Protein AF-A0A239DDD7-F1 (afdb_monomer)

Sequence (190 aa):
MTQTPPDLLRQLYQTALAASADRQPHPSRDRSAAALSAATAMASDLGLETIQLETVPDAGIPALVRPHADLARATPPGTVIFSSANPHGLRGQDNLSRNLSYLLGLGLALDGARDIWALAADTDGLDSGGTAAGALLHPDSLSRALALGLEPGGLLEQGQAPLFFASLGDLLPPAPAEARIRDFRAILVL

Secondary structure (DSSP, 8-state):
-PPPHHHHHHHHHHHHHHHHT---S--HHHHHHHHHHHHHHHHHHTT-EEEEEPP-TT-BHHHHHHHHHHHHHHS-SSEEEEE----B-STT-TTS-HHHHHHHHHHHHHTT-TTEEEEEE-SSSTTTTTS-SEEEE-TTHHHHHHHTT--HHHHHHTT-HHHHHHHHT-EEPPPPTT---S-EEEEEE-

Radius of gyration: 15.32 Å; Cα contacts (8 Å, |Δi|>4): 366; chains: 1; bounding box: 39×45×37 Å

pLDDT: mean 85.49, std 14.67, range [45.38, 98.56]

Nearest PDB structures (foldseek):
  2b8n-assembly2_B  TM=8.677E-01  e=1.688E-09  Thermotoga maritima MSB8
  1x3l-assembly1_A  TM=8.415E-01  e=4.106E-08  Pyrococcus horikoshii OT3
  8j4c-assembly1_A  TM=3.959E-01  e=8.505E+00  Spirochaeta thermophila DSM 6578

Mean predicted aligned error: 5.75 Å

Solvent-accessible surface area (backbone atoms only — not comparable to full-atom values): 10003 Å² total; per-residue (Å²): 131,86,79,49,73,70,57,48,54,50,47,38,51,51,42,16,43,58,49,22,44,57,86,63,98,62,60,66,69,54,25,34,51,40,13,50,52,42,24,49,51,53,40,44,77,73,71,29,47,75,46,77,50,81,60,64,81,86,31,39,45,74,71,49,23,51,60,52,31,55,47,56,73,72,47,63,62,47,26,35,40,35,40,45,57,83,49,46,50,61,92,96,36,84,79,43,28,54,42,38,40,36,48,50,47,26,48,64,62,40,67,55,40,74,54,39,35,36,36,21,27,33,34,74,23,67,48,56,80,52,69,27,16,29,34,57,44,51,36,54,47,66,62,55,37,48,76,71,73,49,58,71,67,60,31,48,77,70,55,37,29,67,57,58,33,54,76,70,68,33,53,34,69,54,53,61,91,74,29,47,34,68,31,48,33,41,37,41,27,87

Foldseek 3Di:
DDQDPLRLQVVLQVQLQVQLLPPDPDPLVVSQVSSNVRSCVVLVVVVAAEAEDDEDPQAALVNCQQVVLVCLVVDDARYKYKYFYDYQYDVVPNQFLRQLLSVLSNLVNNVLPPQKKKWKFFQCCSRPVQAFRTFIDDSCLVVVCVVVVHDSVVCSVVRNSVVSRVSVVGTHGHRPPSGGHHMIMMMHGD

Structure (mmCIF, N/CA/C/O backbone):
data_AF-A0A239DDD7-F1
#
_entry.id   AF-A0A239DDD7-F1
#
loop_
_atom_site.group_PDB
_atom_site.id
_atom_site.type_symbol
_atom_site.label_atom_id
_atom_site.label_alt_id
_atom_site.label_comp_id
_atom_site.label_asym_id
_atom_site.label_entity_id
_atom_site.label_seq_id
_atom_site.pdbx_PDB_ins_code
_atom_site.Cartn_x
_atom_site.Cartn_y
_atom_site.Cartn_z
_atom_site.occupancy
_atom_site.B_iso_or_equiv
_atom_site.auth_seq_id
_atom_site.auth_comp_id
_atom_site.auth_asym_id
_atom_site.auth_atom_id
_atom_site.pdbx_PDB_model_num
ATOM 1 N N . MET A 1 1 ? 1.105 -23.736 -4.595 1.00 45.38 1 MET A N 1
ATOM 2 C CA . MET A 1 1 ? 0.833 -23.001 -3.343 1.00 45.38 1 MET A CA 1
ATOM 3 C C . MET A 1 1 ? 0.283 -21.656 -3.766 1.00 45.38 1 MET A C 1
ATOM 5 O O . MET A 1 1 ? 0.952 -20.992 -4.543 1.00 45.38 1 MET A O 1
ATOM 9 N N . THR A 1 2 ? -0.945 -21.314 -3.389 1.00 66.75 2 THR A N 1
ATOM 10 C CA . THR A 1 2 ? -1.537 -20.017 -3.739 1.00 66.75 2 THR A CA 1
ATOM 11 C C . THR A 1 2 ? -0.811 -18.948 -2.931 1.00 66.75 2 THR A C 1
ATOM 13 O O . THR A 1 2 ? -0.794 -19.021 -1.704 1.00 66.75 2 THR A O 1
ATOM 16 N N . GLN A 1 3 ? -0.126 -18.029 -3.602 1.00 83.75 3 GLN A N 1
ATOM 17 C CA . GLN A 1 3 ? 0.617 -16.959 -2.946 1.00 83.75 3 GLN A CA 1
ATOM 18 C C . GLN A 1 3 ? -0.359 -16.005 -2.249 1.00 83.75 3 GLN A C 1
ATOM 20 O O . GLN A 1 3 ? -1.395 -15.664 -2.819 1.00 83.75 3 GLN A O 1
ATOM 25 N N . THR A 1 4 ? -0.059 -15.599 -1.013 1.00 95.19 4 THR A N 1
ATOM 26 C CA . THR A 1 4 ? -0.910 -14.635 -0.302 1.00 95.19 4 THR A CA 1
ATOM 27 C C . THR A 1 4 ? -0.674 -13.215 -0.838 1.00 95.19 4 THR A C 1
ATOM 29 O O . THR A 1 4 ? 0.425 -12.929 -1.323 1.00 95.19 4 THR A O 1
ATOM 32 N N . PRO A 1 5 ? -1.648 -12.291 -0.735 1.00 96.75 5 PRO A N 1
ATOM 33 C CA . PRO A 1 5 ? -1.466 -10.910 -1.194 1.00 96.75 5 PRO A CA 1
ATOM 34 C C . PRO A 1 5 ? -0.260 -10.193 -0.543 1.00 96.75 5 PRO A C 1
ATOM 36 O O . PRO A 1 5 ? 0.521 -9.569 -1.268 1.00 96.75 5 PRO A O 1
ATOM 39 N N . PRO A 1 6 ? -0.007 -10.331 0.779 1.00 97.06 6 PRO A N 1
ATOM 40 C CA . PRO A 1 6 ? 1.214 -9.809 1.398 1.00 97.06 6 PRO A CA 1
ATOM 41 C C . PRO A 1 6 ? 2.503 -10.405 0.822 1.00 97.06 6 PRO A C 1
ATOM 43 O O . PRO A 1 6 ? 3.480 -9.683 0.624 1.00 97.06 6 PRO A O 1
ATOM 46 N N . ASP A 1 7 ? 2.526 -11.708 0.533 1.00 96.12 7 ASP A N 1
ATOM 47 C CA . ASP A 1 7 ? 3.711 -12.363 -0.030 1.00 96.12 7 ASP A CA 1
ATOM 48 C C . ASP A 1 7 ? 3.978 -11.915 -1.467 1.00 96.12 7 ASP A C 1
ATOM 50 O O . ASP A 1 7 ? 5.136 -11.776 -1.858 1.00 96.12 7 ASP A O 1
ATOM 54 N N . LEU A 1 8 ? 2.926 -11.651 -2.245 1.00 96.94 8 LEU A N 1
ATOM 55 C CA . LEU A 1 8 ? 3.036 -11.079 -3.585 1.00 96.94 8 LEU A CA 1
ATOM 56 C C . LEU A 1 8 ? 3.627 -9.668 -3.545 1.00 96.94 8 LEU A C 1
ATOM 58 O O . LEU A 1 8 ? 4.604 -9.397 -4.240 1.00 96.94 8 LEU A O 1
ATOM 62 N N . LEU A 1 9 ? 3.107 -8.791 -2.684 1.00 97.31 9 LEU A N 1
ATOM 63 C CA . LEU A 1 9 ? 3.648 -7.439 -2.510 1.00 97.31 9 LEU A CA 1
ATOM 64 C C . LEU A 1 9 ? 5.118 -7.460 -2.075 1.00 97.31 9 LEU A C 1
ATOM 66 O O . LEU A 1 9 ? 5.934 -6.709 -2.613 1.00 97.31 9 LEU A O 1
ATOM 70 N N . ARG A 1 10 ? 5.485 -8.354 -1.146 1.00 95.62 10 ARG A N 1
ATOM 71 C CA . ARG A 1 10 ? 6.888 -8.542 -0.753 1.00 95.62 10 ARG A CA 1
ATOM 72 C C . ARG A 1 10 ? 7.739 -9.008 -1.923 1.00 95.62 10 ARG A C 1
ATOM 74 O O . ARG A 1 10 ? 8.831 -8.484 -2.097 1.00 95.62 10 ARG A O 1
ATOM 81 N N . GLN A 1 11 ? 7.268 -9.959 -2.725 1.00 95.38 11 GLN A N 1
ATOM 82 C CA . GLN A 1 11 ? 8.041 -10.458 -3.858 1.00 95.38 11 GLN A CA 1
ATOM 83 C C . GLN A 1 11 ? 8.223 -9.384 -4.941 1.00 95.38 11 GLN A C 1
ATOM 85 O O . GLN A 1 11 ? 9.337 -9.223 -5.430 1.00 95.38 11 GLN A O 1
ATOM 90 N N . LEU A 1 12 ? 7.192 -8.589 -5.244 1.00 95.44 12 LEU A N 1
ATOM 91 C CA . LEU A 1 12 ? 7.308 -7.427 -6.136 1.00 95.44 12 LEU A CA 1
ATOM 92 C C . LEU A 1 12 ? 8.364 -6.438 -5.627 1.00 95.44 12 LEU A C 1
ATOM 94 O O . LEU A 1 12 ? 9.221 -5.994 -6.391 1.00 95.44 12 LEU A O 1
ATOM 98 N N . TYR A 1 13 ? 8.349 -6.143 -4.325 1.00 93.56 13 TYR A N 1
ATOM 99 C CA . TYR A 1 13 ? 9.355 -5.289 -3.699 1.00 93.56 13 TYR A CA 1
ATOM 100 C C . TYR A 1 13 ? 10.769 -5.893 -3.763 1.00 93.56 13 TYR A C 1
ATOM 102 O O . TYR A 1 13 ? 11.717 -5.188 -4.096 1.00 93.56 13 TYR A O 1
ATOM 110 N N . GLN A 1 14 ? 10.935 -7.195 -3.513 1.00 91.94 14 GLN A N 1
ATOM 111 C CA . GLN A 1 14 ? 12.238 -7.867 -3.628 1.00 91.94 14 GLN A CA 1
ATOM 112 C C . GLN A 1 14 ? 12.771 -7.871 -5.068 1.00 91.94 14 GLN A C 1
ATOM 114 O O . GLN A 1 14 ? 13.964 -7.662 -5.286 1.00 91.94 14 GLN A O 1
ATOM 119 N N . THR A 1 15 ? 11.897 -8.042 -6.059 1.00 92.75 15 THR A N 1
ATOM 120 C CA . THR A 1 15 ? 12.261 -7.924 -7.477 1.00 92.75 15 THR A CA 1
ATOM 121 C C . THR A 1 15 ? 12.724 -6.507 -7.812 1.00 92.75 15 THR A C 1
ATOM 123 O O . THR A 1 15 ? 13.762 -6.329 -8.452 1.00 92.75 15 THR A O 1
ATOM 126 N N . ALA A 1 16 ? 12.012 -5.492 -7.315 1.00 90.81 16 ALA A N 1
ATOM 127 C CA . ALA A 1 16 ? 12.414 -4.096 -7.450 1.00 90.81 16 ALA A CA 1
ATOM 128 C C . ALA A 1 16 ? 13.796 -3.843 -6.814 1.00 90.81 16 ALA A C 1
ATOM 130 O O . ALA A 1 16 ? 14.661 -3.219 -7.433 1.00 90.81 16 ALA A O 1
ATOM 131 N N . LEU A 1 17 ? 14.028 -4.370 -5.602 1.00 87.50 17 LEU A N 1
ATOM 132 C CA . LEU A 1 17 ? 15.306 -4.276 -4.884 1.00 87.50 17 LEU A CA 1
ATOM 133 C C . LEU A 1 17 ? 16.461 -4.851 -5.694 1.00 87.50 17 LEU A C 1
ATOM 135 O O . LEU A 1 17 ? 17.468 -4.165 -5.878 1.00 87.50 17 LEU A O 1
ATOM 139 N N . ALA A 1 18 ? 16.300 -6.073 -6.203 1.00 88.12 18 ALA A N 1
ATOM 140 C CA . ALA A 1 18 ? 17.322 -6.751 -6.989 1.00 88.12 18 ALA A CA 1
ATOM 141 C C . ALA A 1 18 ? 17.700 -5.951 -8.245 1.00 88.12 18 ALA A C 1
ATOM 143 O O . ALA A 1 18 ? 18.885 -5.772 -8.521 1.00 88.12 18 ALA A O 1
ATOM 144 N N . ALA A 1 19 ? 16.712 -5.399 -8.955 1.00 86.75 19 ALA A N 1
ATOM 145 C CA . ALA A 1 19 ? 16.951 -4.569 -10.134 1.00 86.75 19 ALA A CA 1
ATOM 146 C C . ALA A 1 19 ? 17.647 -3.239 -9.798 1.00 86.75 19 ALA A C 1
ATOM 148 O O . ALA A 1 19 ? 18.459 -2.744 -10.575 1.00 86.75 19 ALA A O 1
ATOM 149 N N . SER A 1 20 ? 17.372 -2.665 -8.624 1.00 80.12 20 SER A N 1
ATOM 150 C CA . SER A 1 20 ? 18.008 -1.417 -8.180 1.00 80.12 20 SER A CA 1
ATOM 151 C C . SER A 1 20 ? 19.468 -1.578 -7.742 1.00 80.12 20 SER A C 1
ATOM 153 O O . SER A 1 20 ? 20.214 -0.598 -7.727 1.00 80.12 20 SER A O 1
ATOM 155 N N . ALA A 1 21 ? 19.860 -2.795 -7.351 1.00 73.94 21 ALA A N 1
ATOM 156 C CA . ALA A 1 21 ? 21.186 -3.108 -6.829 1.00 73.94 21 ALA A CA 1
ATOM 157 C C . ALA A 1 21 ? 22.232 -3.343 -7.934 1.00 73.94 21 ALA A C 1
ATOM 159 O O . ALA A 1 21 ? 23.425 -3.440 -7.631 1.00 73.94 21 ALA A O 1
ATOM 160 N N . ASP A 1 22 ? 21.817 -3.421 -9.205 1.00 66.56 22 ASP A N 1
ATOM 161 C CA . ASP A 1 22 ? 22.743 -3.552 -10.329 1.00 66.56 22 ASP A CA 1
ATOM 162 C C . ASP A 1 22 ? 23.642 -2.303 -10.421 1.00 66.56 22 ASP A C 1
ATOM 164 O O . ASP A 1 22 ? 23.180 -1.166 -10.558 1.00 66.56 22 ASP A O 1
ATOM 168 N N . ARG A 1 23 ? 24.960 -2.515 -10.294 1.00 54.75 23 ARG A N 1
ATOM 169 C CA . ARG A 1 23 ? 26.005 -1.482 -10.158 1.00 54.75 23 ARG A CA 1
ATOM 170 C C . ARG A 1 23 ? 26.365 -0.831 -11.497 1.00 54.75 23 ARG A C 1
ATOM 172 O O . ARG A 1 23 ? 27.533 -0.548 -11.763 1.00 54.75 23 ARG A O 1
ATOM 179 N N . GLN A 1 24 ? 25.378 -0.578 -12.344 1.00 54.94 24 GLN A N 1
ATOM 180 C CA . GLN A 1 24 ? 25.584 0.258 -13.519 1.00 54.94 24 GLN A CA 1
ATOM 181 C C . GLN A 1 24 ? 25.801 1.719 -13.070 1.00 54.94 24 GLN A C 1
ATOM 183 O O . GLN A 1 24 ? 25.222 2.144 -12.064 1.00 54.94 24 GLN A O 1
ATOM 188 N N . PRO A 1 25 ? 26.627 2.521 -13.769 1.00 52.91 25 PRO A N 1
ATOM 189 C CA . PRO A 1 25 ? 26.995 3.884 -13.369 1.00 52.91 25 PRO A CA 1
ATOM 190 C C . PRO A 1 25 ? 25.865 4.900 -13.630 1.00 52.91 25 PRO A C 1
ATOM 192 O O . PRO A 1 25 ? 26.105 6.011 -14.102 1.00 52.91 25 PRO A O 1
ATOM 195 N N . HIS A 1 26 ? 24.619 4.523 -13.351 1.00 52.28 26 HIS A N 1
ATOM 196 C CA . HIS A 1 26 ? 23.446 5.327 -13.643 1.00 52.28 26 HIS A CA 1
ATOM 197 C C . HIS A 1 26 ? 23.031 6.198 -12.437 1.00 52.28 26 HIS A C 1
ATOM 199 O O . HIS A 1 26 ? 23.130 5.762 -11.283 1.00 52.28 26 HIS A O 1
ATOM 205 N N . PRO A 1 27 ? 22.575 7.447 -12.662 1.00 57.34 27 PRO A N 1
ATOM 206 C CA . PRO A 1 27 ? 22.036 8.316 -11.614 1.00 57.34 27 PRO A CA 1
ATOM 207 C C . PRO A 1 27 ? 20.869 7.663 -10.848 1.00 57.34 27 PRO A C 1
ATOM 209 O O . PRO A 1 27 ? 20.195 6.763 -11.333 1.00 57.34 27 PRO A O 1
ATOM 212 N N . SER A 1 28 ? 20.570 8.149 -9.637 1.00 59.75 28 SER A N 1
ATOM 213 C CA . SER A 1 28 ? 19.521 7.584 -8.759 1.00 59.75 28 SER A CA 1
ATOM 214 C C . SER A 1 28 ? 18.123 7.492 -9.392 1.00 59.75 28 SER A C 1
ATOM 216 O O . SER A 1 28 ? 17.347 6.607 -9.028 1.00 59.75 28 SER A O 1
ATOM 218 N N . ARG A 1 29 ? 17.808 8.377 -10.348 1.00 59.44 29 ARG A N 1
ATOM 219 C CA . ARG A 1 29 ? 16.559 8.337 -11.128 1.00 59.44 29 ARG A CA 1
ATOM 220 C C . ARG A 1 29 ? 16.443 7.068 -11.976 1.00 59.44 29 ARG A C 1
ATOM 222 O O . ARG A 1 29 ? 15.372 6.471 -12.011 1.00 59.44 29 ARG A O 1
ATOM 229 N N . ASP A 1 30 ? 17.543 6.608 -12.556 1.00 64.44 30 ASP A N 1
ATOM 230 C CA . ASP A 1 30 ? 17.557 5.434 -13.430 1.00 64.44 30 ASP A CA 1
ATOM 231 C C . ASP A 1 30 ? 17.363 4.140 -12.625 1.00 64.44 30 ASP A C 1
ATOM 233 O O . ASP A 1 30 ? 16.698 3.215 -13.083 1.00 64.44 30 ASP A O 1
ATOM 237 N N . ARG A 1 31 ? 17.840 4.101 -11.372 1.00 72.75 31 ARG A N 1
ATOM 238 C CA . ARG A 1 31 ? 17.610 2.961 -10.464 1.00 72.75 31 ARG A CA 1
ATOM 239 C C . ARG A 1 31 ? 16.154 2.814 -10.034 1.00 72.75 31 ARG A C 1
ATOM 241 O O . ARG A 1 31 ? 15.657 1.697 -9.949 1.00 72.75 31 ARG A O 1
ATOM 248 N N . SER A 1 32 ? 15.462 3.927 -9.786 1.00 77.31 32 SER A N 1
ATOM 249 C CA . SER A 1 32 ? 14.033 3.894 -9.431 1.00 77.31 32 SER A CA 1
ATOM 250 C C . SER A 1 32 ? 13.181 3.456 -10.627 1.00 77.31 32 SER A C 1
ATOM 252 O O . SER A 1 32 ? 12.244 2.678 -10.466 1.00 77.31 32 SER A O 1
ATOM 254 N N . ALA A 1 33 ? 13.549 3.892 -11.838 1.00 80.25 33 ALA A N 1
ATOM 255 C CA . ALA A 1 33 ? 12.915 3.439 -13.073 1.00 80.25 33 ALA A CA 1
ATOM 256 C C . ALA A 1 33 ? 13.140 1.936 -13.324 1.00 80.25 33 ALA A C 1
ATOM 258 O O . ALA A 1 33 ? 12.182 1.222 -13.613 1.00 80.25 33 ALA A O 1
ATOM 259 N N . ALA A 1 34 ? 14.369 1.437 -13.147 1.00 83.75 34 ALA A N 1
ATOM 260 C CA . ALA A 1 34 ? 14.681 0.012 -13.273 1.00 83.75 34 ALA A CA 1
ATOM 261 C C . ALA A 1 34 ? 13.912 -0.845 -12.251 1.00 83.75 34 ALA A C 1
ATOM 263 O O . ALA A 1 34 ? 13.351 -1.880 -12.606 1.00 83.75 34 ALA A O 1
ATOM 264 N N . ALA A 1 35 ? 13.832 -0.383 -11.002 1.00 87.31 35 ALA A N 1
ATOM 265 C CA . ALA A 1 35 ? 13.094 -1.047 -9.934 1.00 87.31 35 ALA A CA 1
ATOM 266 C C . ALA A 1 35 ? 11.597 -1.194 -10.259 1.00 87.31 35 ALA A C 1
ATOM 268 O O . ALA A 1 35 ? 11.047 -2.293 -10.162 1.00 87.31 35 ALA A O 1
ATOM 269 N N . LEU A 1 36 ? 10.948 -0.107 -10.696 1.00 89.31 36 LEU A N 1
ATOM 270 C CA . LEU A 1 36 ? 9.547 -0.138 -11.126 1.00 89.31 36 LEU A CA 1
ATOM 271 C C . LEU A 1 36 ? 9.357 -1.023 -12.357 1.00 89.31 36 LEU A C 1
ATOM 273 O O . LEU A 1 36 ? 8.462 -1.860 -12.364 1.00 89.31 36 LEU A O 1
ATOM 277 N N . SER A 1 37 ? 10.226 -0.901 -13.363 1.00 90.75 37 SER A N 1
ATOM 278 C CA . SER A 1 37 ? 10.150 -1.718 -14.576 1.00 90.75 37 SER A CA 1
ATOM 279 C C . SER A 1 37 ? 10.220 -3.215 -14.267 1.00 90.75 37 SER A C 1
ATOM 281 O O . SER A 1 37 ? 9.480 -3.991 -14.866 1.00 90.75 37 SER A O 1
ATOM 283 N N . ALA A 1 38 ? 11.085 -3.628 -13.337 1.00 92.81 38 ALA A N 1
ATOM 284 C CA . ALA A 1 38 ? 11.220 -5.028 -12.947 1.00 92.81 38 ALA A CA 1
ATOM 285 C C . ALA A 1 38 ? 9.987 -5.543 -12.187 1.00 92.81 38 ALA A C 1
ATOM 287 O O . ALA A 1 38 ? 9.511 -6.644 -12.462 1.00 92.81 38 ALA A O 1
ATOM 288 N N . ALA A 1 39 ? 9.435 -4.744 -11.268 1.00 94.62 39 ALA A N 1
ATOM 289 C CA . ALA A 1 39 ? 8.202 -5.095 -10.565 1.00 94.62 39 ALA A CA 1
ATOM 290 C C . ALA A 1 39 ? 6.995 -5.176 -11.517 1.00 94.62 39 ALA A C 1
ATOM 292 O O . ALA A 1 39 ? 6.210 -6.117 -11.427 1.00 94.62 39 ALA A O 1
ATOM 293 N N . THR A 1 40 ? 6.882 -4.241 -12.463 1.00 95.50 40 THR A N 1
ATOM 294 C CA . THR A 1 40 ? 5.846 -4.236 -13.506 1.00 95.50 40 THR A CA 1
ATOM 295 C C . THR A 1 40 ? 5.939 -5.472 -14.401 1.00 95.50 40 THR A C 1
ATOM 297 O O . THR A 1 40 ? 4.923 -6.122 -14.650 1.00 95.50 40 THR A O 1
ATOM 300 N N . ALA A 1 41 ? 7.147 -5.836 -14.846 1.00 96.31 41 ALA A N 1
ATOM 301 C CA . ALA A 1 41 ? 7.366 -7.043 -15.642 1.00 96.31 41 ALA A CA 1
ATOM 302 C C . ALA A 1 41 ? 6.948 -8.303 -14.872 1.00 96.31 41 ALA A C 1
ATOM 304 O O . ALA A 1 41 ? 6.176 -9.108 -15.381 1.00 96.31 41 ALA A O 1
ATOM 305 N N . MET A 1 42 ? 7.360 -8.419 -13.606 1.00 97.06 42 MET A N 1
ATOM 306 C CA . MET A 1 42 ? 6.964 -9.543 -12.759 1.00 97.06 42 MET A CA 1
ATOM 307 C C . MET A 1 42 ? 5.444 -9.614 -12.550 1.00 97.06 42 MET A C 1
ATOM 309 O O . MET A 1 42 ? 4.874 -10.699 -12.619 1.00 97.06 42 MET A O 1
ATOM 313 N N . ALA A 1 43 ? 4.775 -8.489 -12.282 1.00 97.12 43 ALA A N 1
ATOM 314 C CA . ALA A 1 43 ? 3.320 -8.465 -12.129 1.00 97.12 43 ALA A CA 1
ATOM 315 C C . ALA A 1 43 ? 2.613 -8.929 -13.415 1.00 97.12 43 ALA A C 1
ATOM 317 O O . ALA A 1 43 ? 1.693 -9.744 -13.351 1.00 97.12 43 ALA A O 1
ATOM 318 N N . SER A 1 44 ? 3.109 -8.486 -14.573 1.00 96.12 44 SER A N 1
ATOM 319 C CA . SER A 1 44 ? 2.594 -8.889 -15.886 1.00 96.12 44 SER A CA 1
ATOM 320 C C . SER A 1 44 ? 2.782 -10.389 -16.146 1.00 96.12 44 SER A C 1
ATOM 322 O O . SER A 1 44 ? 1.852 -11.052 -16.598 1.00 96.12 44 SER A O 1
ATOM 324 N N . ASP A 1 45 ? 3.945 -10.952 -15.799 1.00 97.00 45 ASP A N 1
ATOM 325 C CA . ASP A 1 45 ? 4.230 -12.392 -15.925 1.00 97.00 45 ASP A CA 1
ATOM 326 C C . ASP A 1 45 ? 3.316 -13.258 -15.039 1.00 97.00 45 ASP A C 1
ATOM 328 O O . ASP A 1 45 ? 3.057 -14.424 -15.343 1.00 97.00 45 ASP A O 1
ATOM 332 N N . LEU A 1 46 ? 2.798 -12.683 -13.950 1.00 95.69 46 LEU A N 1
ATOM 333 C CA . LEU A 1 46 ? 1.805 -13.306 -13.071 1.00 95.69 46 LEU A CA 1
ATOM 334 C C . LEU A 1 46 ? 0.357 -13.109 -13.553 1.00 95.69 46 LEU A C 1
ATOM 336 O O . LEU A 1 46 ? -0.569 -13.591 -12.900 1.00 95.69 46 LEU A O 1
ATOM 340 N N . GLY A 1 47 ? 0.154 -12.434 -14.688 1.00 96.69 47 GLY A N 1
ATOM 341 C CA . GLY A 1 47 ? -1.159 -12.170 -15.273 1.00 96.69 47 GLY A CA 1
ATOM 342 C C . GLY A 1 47 ? -1.922 -11.020 -14.618 1.00 96.69 47 GLY A C 1
ATOM 343 O O . GLY A 1 47 ? -3.136 -10.942 -14.790 1.00 96.69 47 GLY A O 1
ATOM 344 N N . LEU A 1 48 ? -1.241 -10.152 -13.863 1.00 97.56 48 LEU A N 1
ATOM 345 C CA . LEU A 1 48 ? -1.843 -8.954 -13.281 1.00 97.56 48 LEU A CA 1
ATOM 346 C C . LEU A 1 48 ? -1.776 -7.799 -14.279 1.00 97.56 48 LEU A C 1
ATOM 348 O O . LEU A 1 48 ? -0.748 -7.579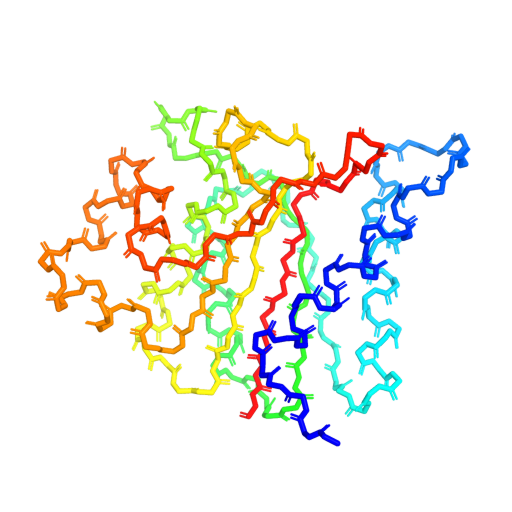 -14.924 1.00 97.56 48 LEU A O 1
ATOM 352 N N . GLU A 1 49 ? -2.846 -7.016 -14.357 1.00 97.88 49 GLU A N 1
ATOM 353 C CA . GLU A 1 49 ? -2.793 -5.717 -15.016 1.00 97.88 49 GLU A CA 1
ATOM 354 C C . GLU A 1 49 ? -1.936 -4.754 -14.188 1.00 97.88 49 GLU A C 1
ATOM 356 O O . GLU A 1 49 ? -1.866 -4.840 -12.959 1.00 97.88 49 GLU A O 1
ATOM 361 N N . THR A 1 50 ? -1.260 -3.815 -14.849 1.00 97.56 50 THR A N 1
ATOM 362 C CA . THR A 1 50 ? -0.401 -2.847 -14.161 1.00 97.56 50 THR A CA 1
ATOM 363 C C . THR A 1 50 ? -0.747 -1.428 -14.562 1.00 97.56 50 THR A C 1
ATOM 365 O O . THR A 1 50 ? -0.796 -1.113 -15.752 1.00 97.56 50 THR A O 1
ATOM 368 N N . ILE A 1 51 ? -0.897 -0.552 -13.573 1.00 96.81 51 ILE A N 1
ATOM 369 C CA . ILE A 1 51 ? -1.045 0.889 -13.778 1.00 96.81 51 ILE A CA 1
ATOM 370 C C . ILE A 1 51 ? 0.167 1.566 -13.155 1.00 96.81 51 ILE A C 1
ATOM 372 O O . ILE A 1 51 ? 0.383 1.461 -11.951 1.00 96.81 51 ILE A O 1
ATOM 376 N N . GLN A 1 52 ? 0.958 2.281 -13.949 1.00 92.62 52 GLN A N 1
ATOM 377 C CA . GLN A 1 52 ? 2.060 3.078 -13.421 1.00 92.62 52 GLN A CA 1
ATOM 378 C C . GLN A 1 52 ? 1.641 4.542 -13.333 1.00 92.62 52 GLN A C 1
ATOM 380 O O . GLN A 1 52 ? 1.321 5.167 -14.342 1.00 92.62 52 GLN A O 1
ATOM 385 N N . LEU A 1 53 ? 1.651 5.087 -12.121 1.00 90.25 53 LEU A N 1
ATOM 386 C CA . LEU A 1 53 ? 1.359 6.493 -11.880 1.00 90.25 53 LEU A CA 1
ATOM 387 C C . LEU A 1 53 ? 2.589 7.352 -12.130 1.00 90.25 53 LEU A C 1
ATOM 389 O O . LEU A 1 53 ? 3.697 7.029 -11.692 1.00 90.25 53 LEU A O 1
ATOM 393 N N . GLU A 1 54 ? 2.372 8.476 -12.803 1.00 78.62 54 GLU A N 1
ATOM 394 C CA . GLU A 1 54 ? 3.399 9.492 -12.964 1.00 78.62 54 GLU A CA 1
ATOM 395 C C . GLU A 1 54 ? 3.719 10.152 -11.619 1.00 78.62 54 GLU A C 1
ATOM 397 O O . GLU A 1 54 ? 2.845 10.404 -10.785 1.00 78.62 54 GLU A O 1
ATOM 402 N N . THR A 1 55 ? 4.997 10.461 -11.406 1.00 72.94 55 THR A N 1
ATOM 403 C CA . THR A 1 55 ? 5.417 11.234 -10.242 1.00 72.94 55 THR A CA 1
ATOM 404 C C . THR A 1 55 ? 4.879 12.654 -10.357 1.00 72.94 55 THR A C 1
ATOM 406 O O . THR A 1 55 ? 5.222 13.367 -11.297 1.00 72.94 55 THR A O 1
ATOM 409 N N . VAL A 1 56 ? 4.115 13.100 -9.361 1.00 71.31 56 VAL A N 1
ATOM 410 C CA . VAL A 1 56 ? 3.718 14.507 -9.241 1.00 71.31 56 VAL A CA 1
ATOM 411 C C . VAL A 1 56 ? 4.847 15.279 -8.541 1.00 71.31 56 VAL A C 1
ATOM 413 O O . VAL A 1 56 ? 5.114 15.009 -7.364 1.00 71.31 56 VAL A O 1
ATOM 416 N N . PRO A 1 57 ? 5.543 16.212 -9.222 1.00 68.81 57 PRO A N 1
ATOM 417 C CA . PRO A 1 57 ? 6.594 17.011 -8.598 1.00 68.81 57 PRO A CA 1
ATOM 418 C C . PRO A 1 57 ? 6.027 17.883 -7.475 1.00 68.81 57 PRO A C 1
ATOM 420 O O . PRO A 1 57 ? 4.922 18.406 -7.595 1.00 68.81 57 PRO A O 1
ATOM 423 N N . ASP A 1 58 ? 6.789 18.039 -6.391 1.00 68.06 58 ASP A N 1
ATOM 424 C CA . ASP A 1 58 ? 6.466 18.916 -5.254 1.00 68.06 58 ASP A CA 1
ATOM 425 C C . ASP A 1 58 ? 5.105 18.663 -4.573 1.00 68.06 58 ASP A C 1
ATOM 427 O O . ASP A 1 58 ? 4.601 19.505 -3.826 1.00 68.06 58 ASP A O 1
ATOM 431 N N . ALA A 1 59 ? 4.514 17.482 -4.769 1.00 71.56 59 ALA A N 1
ATOM 432 C CA . ALA A 1 59 ? 3.293 17.088 -4.081 1.00 71.56 59 ALA A CA 1
ATOM 433 C C . ALA A 1 59 ? 3.561 16.796 -2.597 1.00 71.56 59 ALA A C 1
ATOM 435 O O . ALA A 1 59 ? 4.497 16.082 -2.249 1.00 71.56 59 ALA A O 1
ATOM 436 N N . GLY A 1 60 ? 2.706 17.298 -1.707 1.00 79.56 60 GLY A N 1
ATOM 437 C CA . GLY A 1 60 ? 2.652 16.814 -0.327 1.00 79.56 60 GLY A CA 1
ATOM 438 C C . GLY A 1 60 ? 1.929 15.467 -0.241 1.00 79.56 60 GLY A C 1
ATOM 439 O O . GLY A 1 60 ? 1.123 15.131 -1.110 1.00 79.56 60 GLY A O 1
ATOM 440 N N . ILE A 1 61 ? 2.148 14.720 0.844 1.00 83.50 61 ILE A N 1
ATOM 441 C CA . ILE A 1 61 ? 1.477 13.428 1.093 1.00 83.50 61 ILE A CA 1
ATOM 442 C C . ILE A 1 61 ? -0.052 13.472 0.863 1.00 83.50 61 ILE A C 1
ATOM 444 O O . ILE A 1 61 ? -0.554 12.594 0.156 1.00 83.50 61 ILE A O 1
ATOM 448 N N . PRO A 1 62 ? -0.808 14.483 1.351 1.00 81.94 62 PRO A N 1
ATOM 449 C CA . PRO A 1 62 ? -2.258 14.535 1.141 1.00 81.94 62 PRO A CA 1
ATOM 450 C C . PRO A 1 62 ? -2.681 14.580 -0.335 1.00 81.94 62 PRO A C 1
ATOM 452 O O . PRO A 1 62 ? -3.717 14.021 -0.692 1.00 81.94 62 PRO A O 1
ATOM 455 N N . ALA A 1 63 ? -1.871 15.205 -1.198 1.00 84.69 63 ALA A N 1
ATOM 456 C CA . ALA A 1 63 ? -2.149 15.315 -2.629 1.00 84.69 63 ALA A CA 1
ATOM 457 C C . ALA A 1 63 ? -1.952 13.987 -3.380 1.00 84.69 63 ALA A C 1
ATOM 459 O O . ALA A 1 63 ? -2.491 13.828 -4.468 1.00 84.69 63 ALA A O 1
ATOM 460 N N . LEU A 1 64 ? -1.214 13.033 -2.801 1.00 87.81 64 LEU A N 1
ATOM 461 C CA . LEU A 1 64 ? -1.027 11.693 -3.365 1.00 87.81 64 LEU A CA 1
ATOM 462 C C . LEU A 1 64 ? -2.061 10.702 -2.826 1.00 87.81 64 LEU A C 1
ATOM 464 O O . LEU A 1 64 ? -2.636 9.922 -3.578 1.00 87.81 64 LEU A O 1
ATOM 468 N N . VAL A 1 65 ? -2.314 10.745 -1.516 1.00 92.12 65 VAL A N 1
ATOM 469 C CA . VAL A 1 65 ? -3.154 9.770 -0.809 1.00 92.12 65 VAL A CA 1
ATOM 470 C C . VAL A 1 65 ? -4.549 9.660 -1.417 1.00 92.12 65 VAL A C 1
ATOM 472 O O . VAL A 1 65 ? -4.993 8.557 -1.734 1.00 92.12 65 VAL A O 1
ATOM 475 N N . ARG A 1 66 ? -5.247 10.790 -1.586 1.00 91.81 66 ARG A N 1
ATOM 476 C CA . ARG A 1 66 ? -6.651 10.757 -2.004 1.00 91.81 66 ARG A CA 1
ATOM 477 C C . ARG A 1 66 ? -6.820 10.278 -3.453 1.00 91.81 66 ARG A C 1
ATOM 479 O O . ARG A 1 66 ? -7.579 9.330 -3.641 1.00 91.81 66 ARG A O 1
ATOM 486 N N . PRO A 1 67 ? -6.091 10.822 -4.449 1.00 93.56 67 PRO A N 1
ATOM 487 C CA . PRO A 1 67 ? -6.180 10.322 -5.820 1.00 93.56 67 PRO A CA 1
ATOM 488 C C . PRO A 1 67 ? -5.804 8.845 -5.954 1.00 93.56 67 PRO A C 1
ATOM 490 O O . PRO A 1 67 ? -6.448 8.122 -6.706 1.00 93.56 67 PRO A O 1
ATOM 493 N N . HIS A 1 68 ? -4.796 8.373 -5.211 1.00 95.44 68 HIS A N 1
ATOM 494 C CA . HIS A 1 68 ? -4.384 6.970 -5.273 1.00 95.44 68 HIS A CA 1
ATOM 495 C C . HIS A 1 68 ? -5.437 6.038 -4.656 1.00 95.44 68 HIS A C 1
ATOM 497 O O . HIS A 1 68 ? -5.709 4.979 -5.215 1.00 95.44 68 HIS A O 1
ATOM 503 N N . ALA A 1 69 ? -6.064 6.434 -3.541 1.00 97.00 69 ALA A N 1
ATOM 504 C CA . ALA A 1 69 ? -7.162 5.681 -2.936 1.00 97.00 69 ALA A CA 1
ATOM 505 C C . ALA A 1 69 ? -8.396 5.629 -3.851 1.00 97.00 69 ALA A C 1
ATOM 507 O O . ALA A 1 69 ? -8.985 4.564 -4.031 1.00 97.00 69 ALA A O 1
ATOM 508 N N . ASP A 1 70 ? -8.772 6.768 -4.442 1.00 96.69 70 ASP A N 1
ATOM 509 C CA . ASP A 1 70 ? -9.913 6.854 -5.355 1.00 96.69 70 ASP A CA 1
ATOM 510 C C . ASP A 1 70 ? -9.666 6.008 -6.620 1.00 96.69 70 ASP A C 1
ATOM 512 O O . ASP A 1 70 ? -10.553 5.266 -7.041 1.00 96.69 70 ASP A O 1
ATOM 516 N N . LEU A 1 71 ? -8.445 6.034 -7.172 1.00 97.19 71 LEU A N 1
ATOM 517 C CA . LEU A 1 71 ? -8.062 5.163 -8.283 1.00 97.19 71 LEU A CA 1
ATOM 518 C C . LEU A 1 71 ? -8.122 3.684 -7.893 1.00 97.19 71 LEU A C 1
ATOM 520 O O . LEU A 1 71 ? -8.725 2.899 -8.619 1.00 97.19 71 LEU A O 1
ATOM 524 N N . ALA A 1 72 ? -7.539 3.297 -6.756 1.00 97.75 72 ALA A N 1
ATOM 525 C CA . ALA A 1 72 ? -7.531 1.904 -6.313 1.00 97.75 72 ALA A CA 1
ATOM 526 C C . ALA A 1 72 ? -8.953 1.346 -6.150 1.00 97.75 72 ALA A C 1
ATOM 528 O O . ALA A 1 7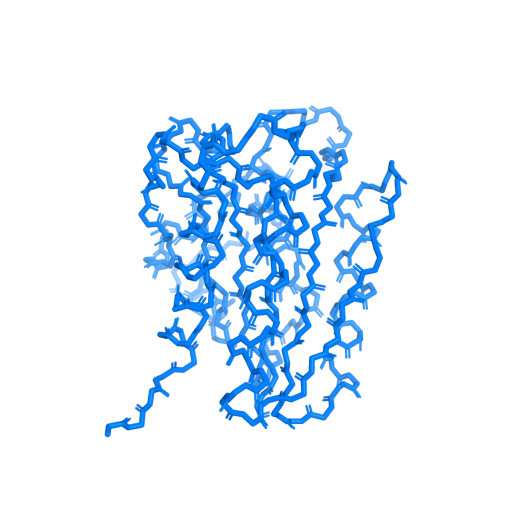2 ? -9.227 0.232 -6.579 1.00 97.75 72 ALA A O 1
ATOM 529 N N . ARG A 1 73 ? -9.887 2.147 -5.620 1.00 97.75 73 ARG A N 1
ATOM 530 C CA . ARG A 1 73 ? -11.307 1.772 -5.494 1.00 97.75 73 ARG A CA 1
ATOM 531 C C . ARG A 1 73 ? -12.029 1.620 -6.835 1.00 97.75 73 ARG A C 1
ATOM 533 O O . ARG A 1 73 ? -12.996 0.870 -6.916 1.00 97.75 73 ARG A O 1
ATOM 540 N N . ALA A 1 74 ? -11.609 2.363 -7.855 1.00 97.44 74 ALA A N 1
ATOM 541 C CA . ALA A 1 74 ? -12.191 2.315 -9.196 1.00 97.44 74 ALA A CA 1
ATOM 542 C C . ALA A 1 74 ? -11.523 1.274 -10.113 1.00 97.44 74 ALA A C 1
ATOM 544 O O . ALA A 1 74 ? -11.991 1.050 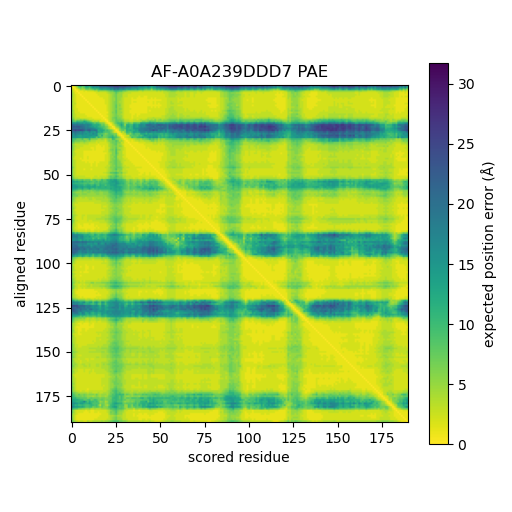-11.229 1.00 97.44 74 ALA A O 1
ATOM 545 N N . THR A 1 75 ? -10.423 0.669 -9.665 1.00 97.81 75 THR A N 1
ATOM 546 C CA . THR A 1 75 ? -9.614 -0.264 -10.451 1.00 97.81 75 THR A CA 1
ATOM 547 C C . THR A 1 75 ? -10.197 -1.678 -10.355 1.00 97.81 75 THR A C 1
ATOM 549 O O . THR A 1 75 ? -10.609 -2.086 -9.269 1.00 97.81 75 THR A O 1
ATOM 552 N N . PRO A 1 76 ? -10.266 -2.440 -11.460 1.00 96.06 76 PRO A N 1
ATOM 553 C CA . PRO A 1 76 ? -10.759 -3.810 -11.419 1.00 96.06 76 PRO A CA 1
ATOM 554 C C . PRO A 1 76 ? -9.811 -4.752 -10.645 1.00 96.06 76 PRO A C 1
ATOM 556 O O . PRO A 1 76 ? -8.592 -4.544 -10.645 1.00 96.06 76 PRO A O 1
ATOM 559 N N . PRO A 1 77 ? -10.360 -5.819 -10.034 1.00 97.25 77 PRO A N 1
ATOM 560 C CA . PRO A 1 77 ? -9.601 -6.952 -9.512 1.00 97.25 77 PRO A CA 1
ATOM 561 C C . PRO A 1 77 ? -8.514 -7.466 -10.456 1.00 97.25 77 PRO A C 1
ATOM 563 O O . PRO A 1 77 ? -8.721 -7.538 -11.666 1.00 97.25 77 PRO A O 1
ATOM 566 N N . GLY A 1 78 ? -7.386 -7.896 -9.894 1.00 97.25 78 GLY A N 1
ATOM 567 C CA . GLY A 1 78 ? -6.251 -8.418 -10.657 1.00 97.25 78 GLY A CA 1
ATOM 568 C C . GLY A 1 78 ? -5.302 -7.335 -11.167 1.00 97.25 78 GLY A C 1
ATOM 569 O O . GLY A 1 78 ? -4.615 -7.557 -12.160 1.00 97.25 78 GLY A O 1
ATOM 570 N N . THR A 1 79 ? -5.242 -6.184 -10.490 1.00 98.50 79 THR A N 1
ATOM 571 C CA . THR A 1 79 ? -4.416 -5.041 -10.904 1.00 98.50 79 THR A CA 1
ATOM 572 C C . THR A 1 79 ? -3.413 -4.644 -9.825 1.00 98.50 79 THR A C 1
ATOM 574 O O . THR A 1 79 ? -3.732 -4.633 -8.634 1.00 98.50 79 THR A O 1
ATOM 577 N N . VAL A 1 80 ? -2.208 -4.243 -10.237 1.00 98.19 80 VAL A N 1
ATOM 578 C CA . VAL A 1 80 ? -1.230 -3.568 -9.376 1.00 98.19 80 VAL A CA 1
ATOM 579 C C . VAL A 1 80 ? -0.997 -2.142 -9.854 1.00 98.19 80 VAL A C 1
ATOM 581 O O . VAL A 1 80 ? -0.584 -1.900 -10.987 1.00 98.19 80 VAL A O 1
ATOM 584 N N . ILE A 1 81 ? -1.222 -1.183 -8.964 1.00 97.56 81 ILE A N 1
ATOM 585 C CA . ILE A 1 81 ? -0.902 0.221 -9.195 1.00 97.56 81 ILE A CA 1
ATOM 586 C C . ILE A 1 81 ? 0.469 0.500 -8.588 1.00 97.56 81 ILE A C 1
ATOM 588 O O . ILE A 1 81 ? 0.652 0.416 -7.371 1.00 97.56 81 ILE A O 1
ATOM 592 N N . PHE A 1 82 ? 1.429 0.858 -9.428 1.00 94.69 82 PHE A N 1
ATOM 593 C CA . PHE A 1 82 ? 2.767 1.248 -9.016 1.00 94.69 82 PHE A CA 1
ATOM 594 C C . PHE A 1 82 ? 2.916 2.764 -9.012 1.00 94.69 82 PHE A C 1
ATOM 596 O O . PHE A 1 82 ? 2.428 3.463 -9.899 1.00 94.69 82 PHE A O 1
ATOM 603 N N . SER A 1 83 ? 3.644 3.284 -8.028 1.00 88.88 83 SER A N 1
ATOM 604 C CA . SER A 1 83 ? 4.079 4.679 -8.036 1.00 88.88 83 SER A CA 1
ATOM 605 C C . SER A 1 83 ? 5.456 4.817 -7.405 1.00 88.88 83 SER A C 1
ATOM 607 O O . SER A 1 83 ? 5.828 4.059 -6.508 1.00 88.88 83 SER A O 1
ATOM 609 N N . SER A 1 84 ? 6.194 5.822 -7.862 1.00 80.00 84 SER A N 1
ATOM 610 C CA . SER A 1 84 ? 7.302 6.393 -7.112 1.00 80.00 84 SER A CA 1
ATOM 611 C C . SER A 1 84 ? 7.078 7.892 -6.998 1.00 80.00 84 SER A C 1
ATOM 613 O O . SER A 1 84 ? 6.708 8.573 -7.958 1.00 80.00 84 SER A O 1
ATOM 615 N N . ALA A 1 85 ? 7.231 8.420 -5.793 1.00 67.88 85 ALA A N 1
ATOM 616 C CA . ALA A 1 85 ? 7.139 9.849 -5.563 1.00 67.88 85 ALA A CA 1
ATOM 617 C C . ALA A 1 85 ? 7.959 10.205 -4.340 1.00 67.88 85 ALA A C 1
ATOM 619 O O . ALA A 1 85 ? 7.864 9.509 -3.335 1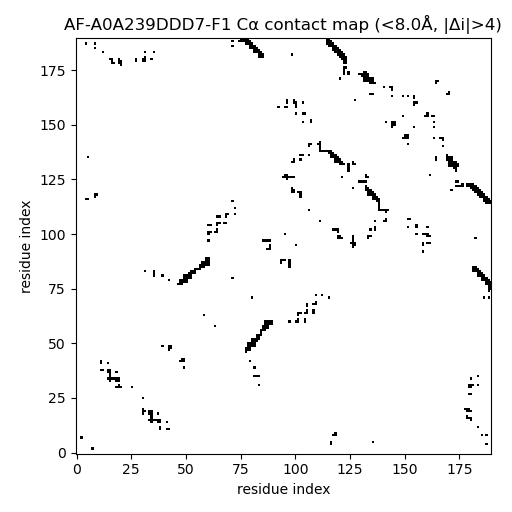.00 67.88 85 ALA A O 1
ATOM 620 N N . ASN A 1 86 ? 8.652 11.339 -4.410 1.00 65.69 86 ASN A N 1
ATOM 621 C CA . ASN A 1 86 ? 9.351 11.939 -3.281 1.00 65.69 86 ASN A CA 1
ATOM 622 C C . ASN A 1 86 ? 8.525 13.125 -2.760 1.00 65.69 86 ASN A C 1
ATOM 624 O O . ASN A 1 86 ? 8.878 14.271 -3.053 1.00 65.69 86 ASN A O 1
ATOM 628 N N . PRO A 1 87 ? 7.367 12.884 -2.111 1.00 60.91 87 PRO A N 1
ATOM 629 C CA . PRO A 1 87 ? 6.540 13.970 -1.632 1.00 60.91 87 PRO A CA 1
ATOM 630 C C . PRO A 1 87 ? 7.266 14.741 -0.539 1.00 60.91 87 PRO A C 1
ATOM 632 O O . PRO A 1 87 ? 7.978 14.154 0.274 1.00 60.91 87 PRO A O 1
ATOM 635 N N . HIS A 1 88 ? 7.030 16.044 -0.452 1.00 62.31 88 HIS A N 1
ATOM 636 C CA . HIS A 1 88 ? 7.436 16.770 0.748 1.00 62.31 88 HIS A CA 1
ATOM 637 C C . HIS A 1 88 ? 6.604 16.275 1.942 1.00 62.31 88 HIS A C 1
ATOM 639 O O . HIS A 1 88 ? 5.439 15.879 1.790 1.00 62.31 88 HIS A O 1
ATOM 645 N N . GLY A 1 89 ? 7.215 16.262 3.130 1.00 59.00 89 GLY A N 1
ATOM 646 C CA . GLY A 1 89 ? 6.530 15.912 4.376 1.00 59.00 89 GLY A CA 1
ATOM 647 C C . GLY A 1 89 ? 5.370 16.866 4.689 1.00 59.00 89 GLY A C 1
ATOM 648 O O . GLY A 1 89 ? 5.152 17.871 4.007 1.00 59.00 89 GLY A O 1
ATOM 649 N N . LEU A 1 90 ? 4.607 16.568 5.743 1.00 60.78 90 LEU A N 1
ATOM 650 C CA . LEU A 1 90 ? 3.640 17.536 6.271 1.00 60.78 90 LEU A CA 1
ATOM 651 C C . LEU A 1 90 ? 4.390 18.807 6.710 1.00 60.78 90 LEU A C 1
ATOM 653 O O . LEU A 1 90 ? 5.518 18.731 7.189 1.00 60.78 90 LEU A O 1
ATOM 657 N N . ARG A 1 91 ? 3.788 19.987 6.522 1.00 56.66 91 ARG A N 1
ATOM 658 C CA . ARG A 1 91 ? 4.450 21.282 6.769 1.00 56.66 91 ARG A CA 1
ATOM 659 C C . ARG A 1 91 ? 4.988 21.357 8.207 1.00 56.66 91 ARG A C 1
ATOM 661 O O . ARG A 1 91 ? 4.206 21.262 9.147 1.00 56.66 91 ARG A O 1
ATOM 668 N N . GLY A 1 92 ? 6.300 21.564 8.366 1.00 53.12 92 GLY A N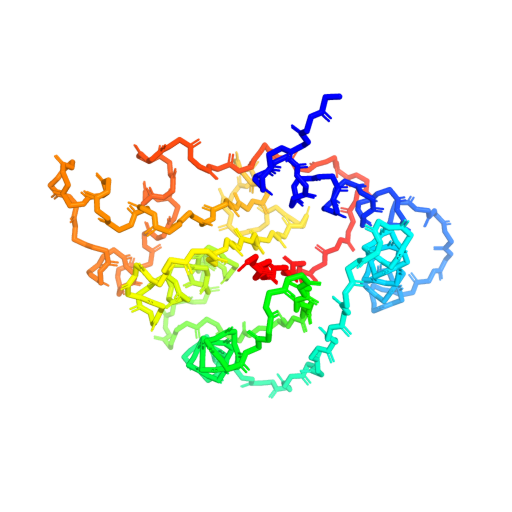 1
ATOM 669 C CA . GLY A 1 92 ? 6.971 21.592 9.674 1.00 53.12 92 GLY A CA 1
ATOM 670 C C . GLY A 1 92 ? 7.333 20.210 10.232 1.00 53.12 92 GLY A C 1
ATOM 671 O O . GLY A 1 92 ? 7.753 20.117 11.382 1.00 53.12 92 GLY A O 1
ATOM 672 N N . GLN A 1 93 ? 7.171 19.150 9.436 1.00 58.78 93 GLN A N 1
ATOM 673 C CA . GL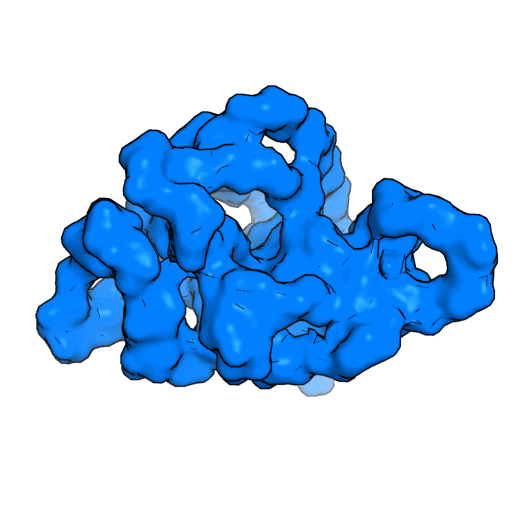N A 1 93 ? 7.465 17.764 9.791 1.00 58.78 93 GLN A CA 1
ATOM 674 C C . GLN A 1 93 ? 8.406 17.122 8.754 1.00 58.78 93 GLN A C 1
ATOM 676 O O . GLN A 1 93 ? 8.151 16.057 8.191 1.00 58.78 93 GLN A O 1
ATOM 681 N N . ASP A 1 94 ? 9.523 17.801 8.499 1.00 54.72 94 ASP A N 1
ATOM 682 C CA . ASP A 1 94 ? 10.494 17.463 7.448 1.00 54.72 94 ASP A CA 1
ATOM 683 C C . ASP A 1 94 ? 11.256 16.145 7.734 1.00 54.72 94 ASP A C 1
ATOM 685 O O . ASP A 1 94 ? 11.896 15.586 6.844 1.00 54.72 94 ASP A O 1
ATOM 689 N N . ASN A 1 95 ? 11.142 15.627 8.966 1.00 53.47 95 ASN A N 1
ATOM 690 C CA . ASN A 1 95 ? 11.804 14.416 9.470 1.00 53.47 95 ASN A CA 1
ATOM 691 C C . ASN A 1 95 ? 10.887 13.179 9.563 1.00 53.47 95 ASN A C 1
ATOM 693 O O . ASN A 1 95 ? 11.292 12.174 10.146 1.00 53.47 95 ASN A O 1
ATOM 697 N N . LEU A 1 96 ? 9.648 13.232 9.064 1.00 64.88 96 LEU A N 1
ATOM 698 C CA . LEU A 1 96 ? 8.765 12.064 9.119 1.00 64.88 96 LEU A CA 1
ATOM 699 C C . LEU A 1 96 ? 9.125 11.012 8.083 1.00 64.88 96 LEU A C 1
ATOM 701 O O . LEU A 1 96 ? 9.510 11.335 6.960 1.00 64.88 96 LEU A O 1
ATOM 705 N N . SER A 1 97 ? 8.839 9.760 8.435 1.00 74.69 97 SER A N 1
ATOM 706 C CA . SER A 1 97 ? 8.797 8.634 7.510 1.00 74.69 97 SER A CA 1
ATOM 707 C C . SER A 1 97 ? 7.817 8.923 6.375 1.00 74.69 97 SER A C 1
ATOM 709 O O . SER A 1 97 ? 6.601 8.789 6.559 1.00 74.69 97 SER A O 1
ATOM 711 N N . ARG A 1 98 ? 8.306 9.321 5.198 1.00 82.81 98 ARG A N 1
ATOM 712 C CA . ARG A 1 98 ? 7.444 9.749 4.090 1.00 82.81 98 ARG A CA 1
ATOM 713 C C . ARG A 1 98 ? 6.601 8.596 3.571 1.00 82.81 98 ARG A C 1
ATOM 715 O O . ARG A 1 98 ? 5.396 8.765 3.392 1.00 82.81 98 ARG A O 1
ATOM 722 N N . ASN A 1 99 ? 7.194 7.417 3.388 1.00 87.81 99 ASN A N 1
ATOM 723 C CA . ASN A 1 99 ? 6.461 6.262 2.871 1.00 87.81 99 ASN A CA 1
ATOM 724 C C . ASN A 1 99 ? 5.482 5.681 3.881 1.00 87.81 99 ASN A C 1
ATOM 726 O O . ASN A 1 99 ? 4.367 5.336 3.499 1.00 87.81 99 ASN A O 1
ATOM 730 N N . LEU A 1 100 ? 5.843 5.635 5.164 1.00 90.56 100 LEU A N 1
ATOM 731 C CA . LEU A 1 100 ? 4.924 5.156 6.200 1.00 90.56 100 LEU A CA 1
ATOM 732 C C . LEU A 1 100 ? 3.778 6.148 6.423 1.00 90.56 100 LEU A C 1
ATOM 734 O O . LEU A 1 100 ? 2.628 5.733 6.525 1.00 90.56 100 LEU A O 1
ATOM 738 N N . SER A 1 101 ? 4.055 7.455 6.416 1.00 90.94 101 SER A N 1
ATOM 739 C CA . SER A 1 101 ? 3.012 8.487 6.494 1.00 90.94 101 SER A CA 1
ATOM 740 C C . SER A 1 101 ? 2.082 8.438 5.281 1.00 90.94 101 SER A C 1
ATOM 742 O O . SER A 1 101 ? 0.865 8.498 5.435 1.00 90.94 101 SER A O 1
ATOM 744 N N . TYR A 1 102 ? 2.634 8.263 4.074 1.00 92.50 102 TYR A N 1
ATOM 745 C CA . TYR A 1 102 ? 1.837 8.024 2.872 1.00 92.50 102 TYR A CA 1
ATOM 746 C C . TYR A 1 102 ? 0.965 6.773 3.014 1.00 92.50 102 TYR A C 1
ATOM 748 O O . TYR A 1 102 ? -0.227 6.834 2.731 1.00 92.50 102 TYR A O 1
ATOM 756 N N . LEU A 1 103 ? 1.533 5.653 3.467 1.00 95.31 103 LEU A N 1
ATOM 757 C CA . LEU A 1 103 ? 0.823 4.381 3.554 1.00 95.31 103 LEU A CA 1
ATOM 758 C C . LEU A 1 103 ? -0.293 4.413 4.604 1.00 95.31 103 LEU A C 1
ATOM 760 O O . LEU A 1 103 ? -1.379 3.897 4.355 1.00 95.31 103 LEU A O 1
ATOM 764 N N . LEU A 1 104 ? -0.057 5.054 5.751 1.00 96.00 104 LEU A N 1
ATOM 765 C CA . LEU A 1 104 ? -1.083 5.257 6.772 1.00 96.00 104 LEU A CA 1
ATOM 766 C C . LEU A 1 104 ? -2.187 6.195 6.269 1.00 96.00 104 LEU A C 1
ATOM 768 O O . LEU A 1 104 ? -3.368 5.889 6.418 1.00 96.00 104 LEU A O 1
ATOM 772 N N . GLY A 1 105 ? -1.816 7.293 5.602 1.00 96.00 105 GLY A N 1
ATOM 773 C CA . GLY A 1 105 ? -2.777 8.177 4.943 1.00 96.00 105 GLY A CA 1
ATOM 774 C C . GLY A 1 105 ? -3.618 7.443 3.896 1.00 96.00 105 GLY A C 1
ATOM 775 O O . GLY A 1 105 ? -4.836 7.609 3.862 1.00 96.00 105 GLY A O 1
ATOM 776 N N . LEU A 1 106 ? -2.994 6.582 3.086 1.00 97.31 106 LEU A N 1
ATOM 777 C CA . LEU A 1 106 ? -3.683 5.719 2.129 1.00 97.31 106 LEU A CA 1
ATOM 778 C C . LEU A 1 106 ? -4.666 4.786 2.841 1.00 97.31 106 LEU A C 1
ATOM 780 O O . LEU A 1 106 ? -5.810 4.694 2.415 1.00 97.31 106 LEU A O 1
ATOM 784 N N . GLY A 1 107 ? -4.261 4.151 3.944 1.00 97.94 107 GLY A N 1
ATOM 785 C CA . GLY A 1 107 ? -5.144 3.312 4.756 1.00 97.94 107 GLY A CA 1
ATOM 786 C C . GLY A 1 107 ? -6.374 4.056 5.262 1.00 97.94 107 GLY A C 1
ATOM 787 O O . GLY A 1 107 ? -7.488 3.571 5.083 1.00 97.94 107 GLY A O 1
ATOM 788 N N . LEU A 1 108 ? -6.188 5.259 5.807 1.00 97.81 108 LEU A N 1
ATOM 789 C CA . LEU A 1 108 ? -7.284 6.131 6.238 1.00 97.81 108 LEU A CA 1
ATOM 790 C C . LEU A 1 108 ? -8.216 6.515 5.079 1.00 97.81 108 LEU A C 1
ATOM 792 O O . LEU A 1 108 ? -9.431 6.511 5.241 1.00 97.81 108 LEU A O 1
ATOM 796 N N . ALA A 1 109 ? -7.671 6.818 3.898 1.00 97.75 109 ALA A N 1
ATOM 797 C CA . ALA A 1 109 ? -8.473 7.157 2.722 1.00 97.75 109 ALA A CA 1
ATOM 798 C C . ALA A 1 109 ? -9.206 5.943 2.122 1.00 97.75 109 ALA A C 1
ATOM 800 O O . ALA A 1 109 ? -10.303 6.089 1.577 1.00 97.75 109 ALA A O 1
ATOM 801 N N . LEU A 1 110 ? -8.611 4.753 2.221 1.00 97.88 110 LEU A N 1
ATOM 802 C CA . LE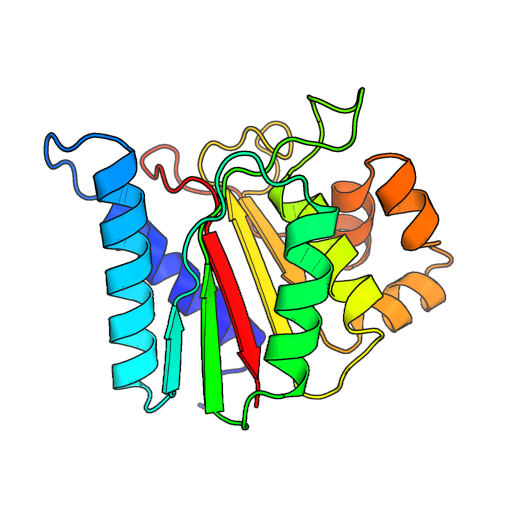U A 1 110 ? -9.217 3.493 1.805 1.00 97.88 110 LEU A CA 1
ATOM 803 C C . LEU A 1 110 ? -10.277 3.004 2.791 1.00 97.88 110 LEU A C 1
ATOM 805 O O . LEU A 1 110 ? -11.176 2.297 2.347 1.00 97.88 110 LEU A O 1
ATOM 809 N N . ASP A 1 111 ? -10.223 3.402 4.062 1.00 97.12 111 ASP A N 1
ATOM 810 C CA . ASP A 1 111 ? -11.248 3.143 5.085 1.00 97.12 111 ASP A CA 1
ATOM 811 C C . ASP A 1 111 ? -11.697 1.670 5.133 1.00 97.12 111 ASP A C 1
ATOM 813 O O . ASP A 1 111 ? -12.874 1.332 5.026 1.00 97.12 111 ASP A O 1
ATOM 817 N N . GLY A 1 112 ? -10.719 0.760 5.183 1.00 93.81 112 GLY A N 1
ATOM 818 C CA . GLY A 1 112 ? -10.981 -0.680 5.224 1.00 93.81 112 GLY A CA 1
ATOM 819 C C . GLY A 1 112 ? -11.585 -1.256 3.938 1.00 93.81 112 GLY A C 1
ATOM 820 O O . GLY A 1 112 ? -12.277 -2.275 3.992 1.00 93.81 112 GLY A O 1
ATOM 821 N N . ALA A 1 113 ? -11.349 -0.615 2.785 1.00 96.12 113 ALA A N 1
ATOM 822 C CA . ALA A 1 113 ? -11.717 -1.160 1.483 1.00 96.12 113 ALA A CA 1
ATOM 823 C C . ALA A 1 113 ? -11.233 -2.612 1.360 1.00 96.12 113 ALA A C 1
ATOM 825 O O . ALA A 1 113 ? -10.041 -2.908 1.483 1.00 96.12 113 ALA A O 1
ATOM 826 N N . ARG A 1 114 ? -12.197 -3.513 1.149 1.00 94.19 114 ARG A N 1
ATOM 827 C CA . ARG A 1 114 ? -11.929 -4.936 0.944 1.00 94.19 114 ARG A CA 1
ATOM 828 C C . ARG A 1 114 ? -11.105 -5.122 -0.322 1.00 94.19 114 ARG A C 1
ATOM 830 O O . ARG A 1 114 ? -11.205 -4.324 -1.246 1.00 94.19 114 ARG A O 1
ATOM 837 N N . ASP A 1 115 ? -10.292 -6.167 -0.308 1.00 95.81 115 ASP A N 1
ATOM 838 C CA . ASP A 1 115 ? -9.499 -6.607 -1.453 1.00 95.81 115 ASP A CA 1
ATOM 839 C C . ASP A 1 115 ? -8.472 -5.586 -1.983 1.00 95.81 115 ASP A C 1
ATOM 841 O O . ASP A 1 115 ? -7.979 -5.704 -3.102 1.00 95.81 115 ASP A O 1
ATOM 845 N N . ILE A 1 116 ? -8.091 -4.605 -1.154 1.00 98.44 116 ILE A N 1
ATOM 846 C CA . ILE A 1 116 ? -7.005 -3.666 -1.447 1.00 98.44 116 ILE A CA 1
ATOM 847 C C . ILE A 1 116 ? -5.896 -3.824 -0.408 1.00 98.44 116 ILE A C 1
ATOM 849 O O . ILE A 1 116 ? -6.074 -3.542 0.778 1.00 98.44 116 ILE A O 1
ATOM 853 N N . TRP A 1 117 ? -4.720 -4.231 -0.872 1.00 98.56 117 TRP A N 1
ATOM 854 C CA . TRP A 1 117 ? -3.491 -4.285 -0.083 1.00 98.56 117 TRP A CA 1
ATOM 855 C C . TRP A 1 117 ? -2.501 -3.270 -0.628 1.00 98.56 117 TRP A C 1
ATOM 857 O O . TRP A 1 117 ? -2.504 -2.965 -1.818 1.00 98.56 117 TRP A O 1
ATOM 867 N N . ALA A 1 118 ? -1.610 -2.764 0.214 1.00 98.38 118 ALA A N 1
ATOM 868 C CA . ALA A 1 118 ? -0.565 -1.872 -0.262 1.00 98.38 118 ALA A CA 1
ATOM 869 C C . ALA A 1 118 ? 0.766 -2.101 0.445 1.00 98.38 118 ALA A C 1
ATOM 871 O O . ALA A 1 118 ? 0.833 -2.634 1.548 1.00 98.38 118 ALA A O 1
ATOM 872 N N . LEU A 1 119 ? 1.834 -1.674 -0.213 1.00 96.81 119 LEU A N 1
ATOM 873 C CA . LEU A 1 119 ? 3.185 -1.630 0.313 1.00 96.81 119 LEU A CA 1
ATOM 874 C C . LEU A 1 119 ? 3.787 -0.276 -0.044 1.00 96.81 119 LEU A C 1
ATOM 876 O O . LEU A 1 119 ? 3.659 0.180 -1.181 1.00 96.81 119 LEU A O 1
ATOM 880 N N . ALA A 1 120 ? 4.464 0.349 0.915 1.00 93.19 120 ALA A N 1
ATOM 881 C CA . ALA A 1 120 ? 5.298 1.518 0.663 1.00 93.19 120 ALA A CA 1
ATOM 882 C C . ALA A 1 120 ? 6.634 1.357 1.384 1.00 93.19 120 ALA A C 1
ATOM 884 O O . ALA A 1 120 ? 6.656 1.018 2.570 1.00 93.19 120 ALA A O 1
ATOM 885 N N . ALA A 1 121 ? 7.730 1.599 0.669 1.00 89.06 121 ALA A N 1
ATOM 886 C CA . ALA A 1 121 ? 9.078 1.395 1.174 1.00 89.06 121 ALA A CA 1
ATOM 887 C C . ALA A 1 121 ? 10.093 2.396 0.601 1.00 89.06 121 ALA A C 1
ATOM 889 O O . ALA A 1 121 ? 9.994 2.803 -0.555 1.00 89.06 121 ALA A O 1
ATOM 890 N N . ASP A 1 122 ? 11.098 2.728 1.406 1.00 80.25 122 ASP A N 1
ATOM 891 C CA . ASP A 1 122 ? 12.314 3.455 1.041 1.00 80.25 122 ASP A CA 1
ATOM 892 C C . ASP A 1 122 ? 13.532 2.617 1.436 1.00 80.25 122 ASP A C 1
ATOM 894 O O . ASP A 1 122 ? 13.624 2.113 2.558 1.00 80.25 122 ASP A O 1
ATOM 898 N N . THR A 1 123 ? 14.493 2.464 0.531 1.00 61.53 123 THR A N 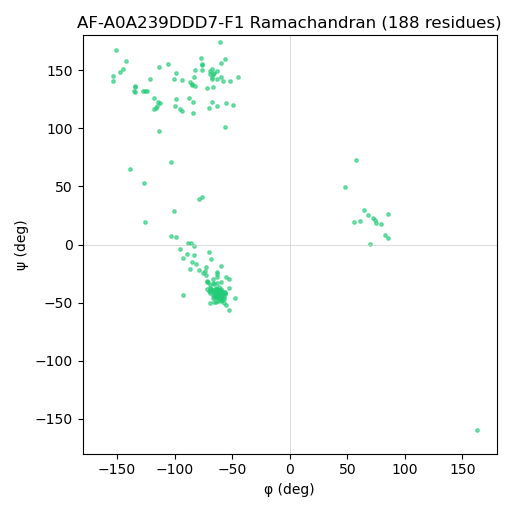1
ATOM 899 C CA . THR A 1 123 ? 15.723 1.720 0.828 1.00 61.53 123 THR A CA 1
ATOM 900 C C . THR A 1 123 ? 16.842 2.610 1.334 1.00 61.53 123 THR A C 1
ATOM 902 O O . THR A 1 123 ? 17.831 2.085 1.833 1.00 61.53 123 THR A O 1
ATOM 905 N N . ASP A 1 124 ? 16.711 3.937 1.238 1.00 61.66 124 ASP A N 1
ATOM 906 C CA . ASP A 1 124 ? 17.722 4.850 1.776 1.00 61.66 124 ASP A CA 1
ATOM 907 C C . ASP A 1 124 ? 17.721 4.843 3.324 1.00 61.66 124 ASP A C 1
ATOM 909 O O . ASP A 1 124 ? 18.602 5.430 3.952 1.00 61.66 124 ASP A O 1
ATOM 913 N N . GLY A 1 125 ? 16.756 4.155 3.962 1.00 49.69 125 GLY A N 1
ATOM 914 C CA . GLY A 1 125 ? 16.699 3.911 5.411 1.00 49.69 125 GLY A CA 1
ATOM 915 C C . GLY A 1 125 ? 16.410 5.160 6.250 1.00 49.69 125 GLY A C 1
ATOM 916 O O . GLY A 1 125 ? 16.332 5.084 7.478 1.00 49.69 125 GLY A O 1
ATOM 917 N N . LEU A 1 126 ? 16.232 6.308 5.596 1.00 53.56 126 LEU A N 1
ATOM 918 C CA . LEU A 1 126 ? 16.038 7.608 6.231 1.00 53.56 126 LEU A CA 1
ATOM 919 C C . LEU A 1 126 ? 14.657 7.744 6.870 1.00 53.56 126 LEU A C 1
ATOM 921 O O . LEU A 1 126 ? 14.520 8.476 7.845 1.00 53.56 126 LEU A O 1
ATOM 925 N N . ASP A 1 127 ? 13.661 7.008 6.372 1.00 53.22 127 ASP A N 1
ATOM 926 C CA . ASP A 1 127 ? 12.288 7.137 6.846 1.00 53.22 127 ASP A CA 1
ATOM 927 C C . ASP A 1 127 ? 12.130 6.691 8.313 1.00 53.22 127 ASP A C 1
ATOM 929 O O . ASP A 1 127 ? 11.362 7.316 9.031 1.00 53.22 127 ASP A O 1
ATOM 933 N N . SER A 1 128 ? 12.856 5.687 8.819 1.00 53.00 128 SER A N 1
ATOM 934 C CA . SER A 1 128 ? 12.671 5.182 10.200 1.00 53.00 128 SER A CA 1
ATOM 935 C C . SER A 1 128 ? 13.943 5.155 11.062 1.00 53.00 128 SER A C 1
ATOM 937 O O . SER A 1 128 ? 14.025 4.406 12.042 1.00 53.00 128 SER A O 1
ATOM 939 N N . GLY A 1 129 ? 14.971 5.923 10.686 1.00 55.47 129 GLY A N 1
ATOM 940 C CA . GLY A 1 129 ? 16.289 5.843 11.329 1.00 55.47 129 GLY A CA 1
ATOM 941 C C . GLY A 1 129 ? 16.976 4.484 11.121 1.00 55.47 129 GLY A C 1
ATOM 942 O O . GLY A 1 129 ? 17.723 4.034 11.985 1.00 55.47 129 GLY A O 1
ATOM 943 N N . GLY A 1 130 ? 16.690 3.810 10.001 1.00 59.72 130 GLY A N 1
ATOM 944 C CA . GLY A 1 130 ? 17.291 2.532 9.604 1.00 59.72 130 GLY A CA 1
ATOM 945 C C . GLY A 1 130 ? 16.637 1.270 10.182 1.00 59.72 130 GLY A C 1
ATOM 946 O O . GLY A 1 130 ? 17.160 0.177 9.985 1.00 59.72 130 GLY A O 1
ATOM 947 N N . THR A 1 131 ? 15.513 1.386 10.894 1.00 68.12 131 THR A N 1
ATOM 948 C CA . THR A 1 131 ? 14.887 0.251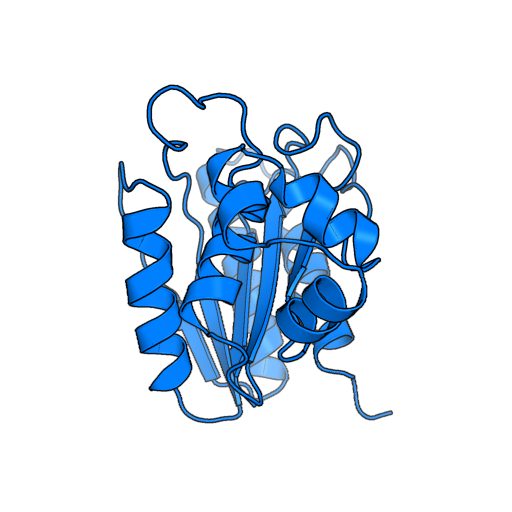 11.608 1.00 68.12 131 THR A CA 1
ATOM 949 C C . THR A 1 131 ? 13.928 -0.588 10.758 1.00 68.12 131 THR A C 1
ATOM 951 O O . THR A 1 131 ? 13.678 -1.745 11.087 1.00 68.12 131 THR A O 1
ATOM 954 N N . ALA A 1 132 ? 13.408 -0.033 9.663 1.00 81.81 132 ALA A N 1
ATOM 955 C CA . ALA A 1 132 ? 12.480 -0.681 8.745 1.00 81.81 132 ALA A CA 1
ATOM 956 C C . ALA A 1 132 ? 12.611 -0.050 7.355 1.00 81.81 132 ALA A C 1
ATOM 958 O O . ALA A 1 132 ? 12.832 1.154 7.235 1.00 81.81 132 ALA A O 1
ATOM 959 N N . ALA A 1 133 ? 12.449 -0.850 6.300 1.00 85.50 133 ALA A N 1
ATOM 960 C CA . ALA A 1 133 ? 12.445 -0.325 4.934 1.00 85.50 133 ALA A CA 1
ATOM 961 C C . ALA A 1 133 ? 11.090 0.272 4.533 1.00 85.50 133 ALA A C 1
ATOM 963 O O . ALA A 1 133 ? 10.991 0.976 3.542 1.00 85.50 133 ALA A O 1
ATOM 964 N N . GLY A 1 134 ? 10.020 -0.035 5.262 1.00 90.94 134 GLY A N 1
ATOM 965 C CA . GLY A 1 134 ? 8.656 0.293 4.868 1.00 90.94 134 GLY A CA 1
ATOM 966 C C . GLY A 1 134 ? 7.647 -0.536 5.646 1.00 90.94 134 GLY A C 1
ATOM 967 O O . GLY A 1 134 ? 7.978 -1.084 6.698 1.00 90.94 134 GLY A O 1
ATOM 968 N N . ALA A 1 135 ? 6.429 -0.651 5.128 1.00 94.75 135 ALA A N 1
ATOM 969 C CA . ALA A 1 135 ? 5.387 -1.475 5.730 1.00 94.75 135 ALA A CA 1
ATOM 970 C C . ALA A 1 135 ? 4.397 -2.015 4.694 1.00 94.75 135 ALA A C 1
ATOM 972 O O . ALA A 1 135 ? 4.363 -1.571 3.542 1.00 94.75 135 ALA A O 1
ATOM 973 N N . LEU A 1 136 ? 3.590 -2.971 5.143 1.00 97.75 136 LEU A N 1
ATOM 974 C CA . LEU A 1 136 ? 2.392 -3.453 4.472 1.00 97.75 136 LEU A CA 1
ATOM 975 C C . LEU A 1 136 ? 1.148 -2.797 5.074 1.00 97.75 136 LEU A C 1
ATOM 977 O O . LEU A 1 136 ? 1.073 -2.518 6.267 1.00 97.75 136 LEU A O 1
ATOM 981 N N . LEU A 1 137 ? 0.148 -2.596 4.229 1.00 98.44 137 LEU A N 1
ATOM 982 C CA . LEU A 1 137 ? -1.197 -2.200 4.601 1.00 98.44 137 LEU A CA 1
ATOM 983 C C . LEU A 1 137 ? -2.152 -3.306 4.165 1.00 98.44 137 LEU A C 1
ATOM 985 O O . LEU A 1 137 ? -2.175 -3.699 2.996 1.00 98.44 137 LEU A O 1
ATOM 989 N N . HIS A 1 138 ? -2.940 -3.791 5.115 1.00 98.31 138 HIS A N 1
ATOM 990 C CA . HIS A 1 138 ? -3.970 -4.795 4.903 1.00 98.31 138 HIS A CA 1
ATOM 991 C C . HIS A 1 138 ? -5.357 -4.132 4.946 1.00 98.31 138 HIS A C 1
ATOM 993 O O . HIS A 1 138 ? -5.519 -3.125 5.645 1.00 98.31 138 HIS A O 1
ATOM 999 N N . PRO A 1 139 ? -6.385 -4.728 4.308 1.00 98.00 139 PRO A N 1
ATOM 1000 C CA . PRO A 1 139 ? -7.772 -4.274 4.436 1.00 98.00 139 PRO A CA 1
ATOM 1001 C C . PRO A 1 139 ? -8.243 -4.153 5.893 1.00 98.00 139 PRO A C 1
ATOM 1003 O O . PRO A 1 139 ? -9.080 -3.317 6.218 1.00 98.00 139 PRO A O 1
ATOM 1006 N N . ASP A 1 140 ? -7.690 -4.975 6.789 1.00 97.94 140 ASP A N 1
ATOM 1007 C CA . ASP A 1 140 ? -8.051 -5.013 8.204 1.00 97.94 140 ASP A CA 1
ATOM 1008 C C . ASP A 1 140 ? -7.143 -4.160 9.112 1.00 97.94 140 ASP A C 1
ATOM 1010 O O . ASP A 1 140 ? -7.433 -4.062 10.306 1.00 97.94 140 ASP A O 1
ATOM 1014 N N . SER A 1 141 ? -6.081 -3.519 8.598 1.00 98.25 141 SER A N 1
ATOM 1015 C CA . SER A 1 141 ? -5.071 -2.828 9.423 1.00 98.25 141 SER A CA 1
ATOM 1016 C C . SER A 1 141 ? -5.683 -1.765 10.342 1.00 98.25 141 SER A C 1
ATOM 1018 O O . SER A 1 141 ? -5.323 -1.694 11.516 1.00 98.25 141 SER A O 1
ATOM 1020 N N . LEU A 1 142 ? -6.652 -0.976 9.855 1.00 98.06 142 LEU A N 1
ATOM 1021 C CA . LEU A 1 142 ? -7.348 0.012 10.692 1.00 98.06 142 LEU A CA 1
ATOM 1022 C C . LEU A 1 142 ? -8.144 -0.659 11.816 1.00 98.06 142 LEU A C 1
ATOM 1024 O O . LEU A 1 142 ? -8.078 -0.230 12.964 1.00 98.06 142 LEU A O 1
ATOM 1028 N N . SER A 1 143 ? -8.857 -1.745 11.508 1.00 97.94 143 SER A N 1
ATOM 1029 C CA . SER A 1 143 ? -9.643 -2.475 12.505 1.00 97.94 143 SER A CA 1
ATOM 1030 C C . SER A 1 143 ? -8.756 -3.129 13.573 1.00 97.94 143 SER A C 1
ATOM 1032 O O . SER A 1 143 ? -9.073 -3.051 14.760 1.00 97.94 143 SER A O 1
ATOM 1034 N N . ARG A 1 144 ? -7.599 -3.686 13.178 1.00 98.31 144 ARG A N 1
ATOM 1035 C CA . ARG A 1 144 ? -6.591 -4.221 14.105 1.00 98.31 144 ARG A CA 1
ATOM 1036 C C . ARG A 1 144 ? -6.022 -3.122 15.001 1.00 98.31 144 ARG A C 1
ATOM 1038 O O . ARG A 1 144 ? -5.888 -3.332 16.201 1.00 98.31 144 ARG A O 1
ATOM 1045 N N . ALA A 1 145 ? -5.744 -1.942 14.452 1.00 97.94 145 ALA A N 1
ATOM 1046 C CA . ALA A 1 145 ? -5.235 -0.813 15.226 1.00 97.94 145 ALA A CA 1
ATOM 1047 C C . ALA A 1 145 ? -6.253 -0.311 16.262 1.00 97.94 145 ALA A C 1
ATOM 1049 O O . ALA A 1 145 ? -5.899 -0.115 17.425 1.00 97.94 145 ALA A O 1
ATOM 1050 N N . LEU A 1 146 ? -7.525 -0.181 15.874 1.00 97.56 146 LEU A N 1
ATOM 1051 C CA . LEU A 1 146 ? -8.603 0.192 16.793 1.00 97.56 146 LEU A CA 1
ATOM 1052 C C . LEU A 1 146 ? -8.781 -0.843 17.913 1.00 97.56 146 LEU A C 1
ATOM 1054 O O . LEU A 1 146 ? -8.967 -0.468 19.069 1.00 97.56 146 LEU A O 1
ATOM 1058 N N . ALA A 1 147 ? -8.661 -2.138 17.604 1.00 98.12 147 ALA A N 1
ATOM 1059 C CA . ALA A 1 147 ? -8.706 -3.205 18.606 1.00 98.12 147 ALA A CA 1
ATOM 1060 C C . ALA A 1 147 ? -7.546 -3.137 19.622 1.00 98.12 147 ALA A C 1
ATOM 1062 O O . ALA A 1 147 ? -7.685 -3.620 20.744 1.00 98.12 147 ALA A O 1
ATOM 1063 N N . LEU A 1 148 ? -6.426 -2.508 19.251 1.00 97.81 148 LEU A N 1
ATOM 1064 C CA . LEU A 1 148 ? -5.289 -2.221 20.133 1.00 97.81 148 LEU A CA 1
ATOM 1065 C C . LEU A 1 148 ? -5.417 -0.876 20.874 1.00 97.81 148 LEU A C 1
ATOM 1067 O O . LEU A 1 148 ? -4.513 -0.506 21.619 1.00 97.81 148 LEU A O 1
ATOM 1071 N N . GLY A 1 149 ? -6.515 -0.137 20.682 1.00 97.69 149 GLY A N 1
ATOM 1072 C CA . GLY A 1 149 ? -6.727 1.183 21.284 1.00 97.69 149 GLY A CA 1
ATOM 1073 C C . GLY A 1 149 ? -5.911 2.307 20.638 1.00 97.69 149 GLY A C 1
ATOM 1074 O O . GLY A 1 149 ? -5.726 3.353 21.258 1.00 97.69 149 GLY A O 1
ATOM 1075 N N . LEU A 1 150 ? -5.405 2.104 19.418 1.00 97.44 150 LEU A N 1
ATOM 1076 C CA . LEU A 1 150 ? -4.699 3.134 18.658 1.00 97.44 150 LEU A CA 1
ATOM 1077 C C . LEU A 1 150 ? -5.690 4.052 17.937 1.00 97.44 150 LEU A C 1
ATOM 1079 O O . LEU A 1 150 ? -6.758 3.614 17.513 1.00 97.44 150 LEU A O 1
ATOM 1083 N N . GLU A 1 151 ? -5.298 5.311 17.737 1.00 97.19 151 GLU A N 1
ATOM 1084 C CA . GLU A 1 151 ? -6.051 6.295 16.955 1.00 97.19 151 GLU A CA 1
ATOM 1085 C C . GLU A 1 151 ? -5.240 6.644 15.688 1.00 97.19 151 GLU A C 1
ATOM 1087 O O . GLU A 1 151 ? -4.268 7.400 15.767 1.00 97.19 151 GLU A O 1
ATOM 1092 N N . PRO A 1 152 ? -5.544 6.022 14.529 1.00 96.06 152 PRO A N 1
ATOM 1093 C CA . PRO A 1 152 ? -4.689 6.105 13.343 1.00 96.06 152 PRO A CA 1
ATOM 1094 C C . PRO A 1 152 ? -4.548 7.519 12.760 1.00 96.06 152 PRO A C 1
ATOM 1096 O O . PRO A 1 152 ? -3.484 7.851 12.238 1.00 96.06 152 PRO A O 1
ATOM 1099 N N . GLY A 1 153 ? -5.592 8.351 12.847 1.00 94.62 153 GLY A N 1
ATOM 1100 C CA . GLY A 1 153 ? -5.570 9.733 12.368 1.00 94.62 153 GLY A CA 1
ATOM 1101 C C . GLY A 1 153 ? -4.605 10.586 13.183 1.00 94.62 153 GLY A C 1
ATOM 1102 O O . GLY A 1 153 ? -3.705 11.207 12.623 1.00 94.62 153 GLY A O 1
ATOM 1103 N N . GLY A 1 154 ? -4.706 10.530 14.506 1.00 93.88 154 GLY A N 1
ATOM 1104 C CA . GLY A 1 154 ? -3.818 11.227 15.428 1.00 93.88 154 GLY A CA 1
ATOM 1105 C C . GLY A 1 154 ? -2.377 10.738 15.348 1.00 93.88 154 GLY A C 1
ATOM 1106 O O . GLY A 1 154 ? -1.460 11.557 15.384 1.00 93.88 154 GLY A O 1
ATOM 1107 N N . LEU A 1 155 ? -2.146 9.432 15.157 1.00 93.25 155 LEU A N 1
ATOM 1108 C CA . LEU A 1 155 ? -0.797 8.917 14.889 1.00 93.25 155 LEU A CA 1
ATOM 1109 C C . LEU A 1 155 ? -0.219 9.497 13.594 1.00 93.25 155 LEU A C 1
ATOM 1111 O O . LEU A 1 155 ? 0.964 9.829 13.559 1.00 93.25 155 LEU A O 1
ATOM 1115 N N . LEU A 1 156 ? -1.025 9.656 12.542 1.00 91.62 156 LEU A N 1
ATOM 1116 C CA . LEU A 1 156 ? -0.577 10.302 11.308 1.00 91.62 156 LEU A CA 1
ATOM 1117 C C . LEU A 1 156 ? -0.272 11.792 11.523 1.00 91.62 156 LEU A C 1
ATOM 1119 O O . LEU A 1 156 ? 0.779 12.262 11.090 1.00 91.62 156 LEU A O 1
ATOM 1123 N N . GLU A 1 157 ? -1.146 12.526 12.213 1.00 89.25 157 GLU A N 1
ATOM 1124 C CA . GLU A 1 157 ? -0.968 13.957 12.503 1.00 89.25 157 GLU A CA 1
ATOM 1125 C C . GLU A 1 157 ? 0.284 14.236 13.344 1.00 89.25 157 GLU A C 1
ATOM 1127 O O . GLU A 1 157 ? 0.987 15.222 13.113 1.00 89.25 157 GLU A O 1
ATOM 1132 N N . GLN A 1 158 ? 0.593 13.339 14.283 1.00 88.81 158 GLN A N 1
ATOM 1133 C CA . GLN A 1 158 ? 1.776 13.398 15.145 1.00 88.81 158 GLN A CA 1
ATOM 1134 C C . GLN A 1 158 ? 3.040 12.834 14.481 1.00 88.81 158 GLN A C 1
ATOM 1136 O O . GLN A 1 158 ? 4.099 12.810 15.110 1.00 88.81 158 GLN A O 1
ATOM 1141 N N . GLY A 1 159 ? 2.944 12.336 13.243 1.00 85.69 159 GLY A N 1
ATOM 1142 C CA . GLY A 1 159 ? 4.092 11.781 12.534 1.00 85.69 159 GLY A CA 1
ATOM 1143 C C . GLY A 1 159 ? 4.577 10.427 13.063 1.00 85.69 159 GLY A C 1
ATOM 1144 O O . GLY A 1 159 ? 5.724 10.033 12.865 1.00 85.69 159 GLY A O 1
ATOM 1145 N N . GLN A 1 160 ? 3.702 9.690 13.738 1.00 89.50 160 GLN A N 1
ATOM 1146 C CA . GLN A 1 160 ? 3.974 8.410 14.388 1.00 89.50 160 GLN A CA 1
ATOM 1147 C C . GLN A 1 160 ? 3.506 7.207 13.555 1.00 89.50 160 GLN A C 1
ATOM 1149 O O . GLN A 1 160 ? 3.216 6.140 14.095 1.00 89.50 160 GLN A O 1
ATOM 1154 N N . ALA A 1 161 ? 3.483 7.331 12.225 1.00 91.19 161 ALA A N 1
ATOM 1155 C CA . ALA A 1 161 ? 3.191 6.207 11.335 1.00 91.19 161 ALA A CA 1
ATOM 1156 C C . ALA A 1 161 ? 4.074 4.957 11.590 1.00 91.19 161 ALA A C 1
ATOM 1158 O O . ALA A 1 161 ? 3.535 3.851 11.551 1.00 91.19 161 ALA A O 1
ATOM 1159 N N . PRO A 1 162 ? 5.380 5.064 11.931 1.00 90.00 162 PRO A N 1
ATOM 1160 C CA . PRO A 1 162 ? 6.171 3.896 12.335 1.00 90.00 162 PRO A CA 1
ATOM 1161 C C . PRO A 1 162 ? 5.588 3.125 13.517 1.00 90.00 162 PRO A C 1
ATOM 1163 O O . PRO A 1 162 ? 5.592 1.896 13.495 1.00 90.00 162 PRO A O 1
ATOM 1166 N N . LEU A 1 163 ? 5.065 3.830 14.528 1.00 91.62 163 LEU A N 1
ATOM 1167 C CA . LEU A 1 163 ? 4.462 3.207 15.705 1.00 91.62 163 LEU A CA 1
ATOM 1168 C C . LEU A 1 163 ? 3.221 2.404 15.310 1.00 91.62 163 LEU A C 1
ATOM 1170 O O . LEU A 1 163 ? 3.088 1.261 15.734 1.00 91.62 163 LEU A O 1
ATOM 1174 N N . PHE A 1 164 ? 2.369 2.965 14.445 1.00 95.69 164 PHE A N 1
ATOM 1175 C CA . PHE A 1 164 ? 1.191 2.274 13.917 1.00 95.69 164 PHE A CA 1
ATOM 1176 C C . PHE A 1 164 ? 1.562 0.915 13.303 1.00 95.69 164 PHE A C 1
ATOM 1178 O O . PHE A 1 164 ? 1.064 -0.118 13.744 1.00 95.69 164 PHE A O 1
ATOM 1185 N N . PHE A 1 165 ? 2.479 0.891 12.331 1.00 95.94 165 PHE A N 1
ATOM 1186 C CA . PHE A 1 165 ? 2.839 -0.356 11.647 1.00 95.94 165 PHE A CA 1
ATOM 1187 C C . PHE A 1 165 ? 3.637 -1.316 12.538 1.00 95.94 165 PHE A C 1
ATOM 1189 O O . PHE A 1 165 ? 3.475 -2.532 12.417 1.00 95.94 165 PHE A O 1
ATOM 1196 N N . ALA A 1 166 ? 4.456 -0.799 13.462 1.00 94.38 166 ALA A N 1
ATOM 1197 C CA . ALA A 1 166 ? 5.159 -1.617 14.448 1.00 94.38 166 ALA A CA 1
ATOM 1198 C C . ALA A 1 166 ? 4.180 -2.361 15.365 1.00 94.38 166 ALA A C 1
ATOM 1200 O O . ALA A 1 166 ? 4.331 -3.563 15.573 1.00 94.38 166 ALA A O 1
ATOM 1201 N N . SER A 1 167 ? 3.154 -1.670 15.873 1.00 96.50 167 SER A N 1
ATOM 1202 C CA . SER A 1 167 ? 2.131 -2.261 16.742 1.00 96.50 167 SER A CA 1
ATOM 1203 C C . SER A 1 167 ? 1.310 -3.349 16.049 1.00 96.50 167 SER A C 1
ATOM 1205 O O . SER A 1 167 ? 0.841 -4.267 16.717 1.00 96.50 167 SER A O 1
ATOM 1207 N N . LEU A 1 168 ? 1.156 -3.271 14.724 1.00 97.56 168 LEU A N 1
ATOM 1208 C CA . LEU A 1 168 ? 0.467 -4.289 13.927 1.00 97.56 168 LEU A CA 1
ATOM 1209 C C . LEU A 1 168 ? 1.361 -5.466 13.515 1.00 97.56 168 LEU A C 1
ATOM 1211 O O . LEU A 1 168 ? 0.837 -6.501 13.107 1.00 97.56 168 LEU A O 1
ATOM 1215 N N . GLY A 1 169 ? 2.686 -5.324 13.626 1.00 96.12 169 GLY A N 1
ATOM 1216 C CA . GLY A 1 169 ? 3.645 -6.296 13.095 1.00 96.12 169 GLY A CA 1
ATOM 1217 C C . GLY A 1 169 ? 3.778 -6.258 11.568 1.00 96.12 169 GLY A C 1
ATOM 1218 O O . GLY A 1 169 ? 4.243 -7.226 10.973 1.00 96.12 169 GLY A O 1
ATOM 1219 N N . ASP A 1 170 ? 3.390 -5.147 10.935 1.00 96.75 170 ASP A N 1
ATOM 1220 C CA . ASP A 1 170 ? 3.286 -5.019 9.474 1.00 96.75 170 ASP A CA 1
ATOM 1221 C C . ASP A 1 170 ? 4.514 -4.321 8.841 1.00 96.75 170 ASP A C 1
ATOM 1223 O O . ASP A 1 170 ? 4.529 -4.032 7.642 1.00 96.75 170 ASP A O 1
ATOM 1227 N N . LEU A 1 171 ? 5.559 -4.034 9.628 1.00 93.62 171 LEU A N 1
ATOM 1228 C CA . LEU A 1 171 ? 6.806 -3.444 9.131 1.00 93.62 171 LEU A CA 1
ATOM 1229 C C . LEU A 1 171 ? 7.581 -4.410 8.223 1.00 93.62 171 LEU A C 1
ATOM 1231 O O . LEU A 1 171 ? 7.655 -5.617 8.459 1.00 93.62 171 LEU A O 1
ATOM 1235 N N . LEU A 1 172 ? 8.227 -3.849 7.204 1.00 90.69 172 LEU A N 1
ATOM 1236 C CA . LEU A 1 172 ? 9.209 -4.552 6.389 1.00 90.69 172 LEU A CA 1
ATOM 1237 C C . LEU A 1 172 ? 10.581 -4.525 7.074 1.00 90.69 172 LEU A C 1
ATOM 1239 O O . LEU A 1 172 ? 10.954 -3.498 7.651 1.00 90.69 172 LEU A O 1
ATOM 1243 N N . PRO A 1 173 ? 11.371 -5.607 6.961 1.00 86.94 173 PRO A N 1
ATOM 1244 C CA . PRO A 1 173 ? 12.742 -5.602 7.451 1.00 86.94 173 PRO A CA 1
ATOM 1245 C C . PRO A 1 173 ? 13.571 -4.516 6.742 1.00 86.94 173 PRO A C 1
ATOM 1247 O O . PRO A 1 173 ? 13.235 -4.130 5.618 1.00 86.94 173 PRO A O 1
ATOM 1250 N N . PRO A 1 174 ? 14.659 -4.026 7.363 1.00 81.12 174 PRO A N 1
ATOM 1251 C CA . PRO A 1 174 ? 15.596 -3.117 6.711 1.00 81.12 174 PRO A CA 1
ATOM 1252 C C . PRO A 1 174 ? 16.090 -3.667 5.367 1.00 81.12 174 PRO A C 1
ATOM 1254 O O . PRO A 1 174 ? 16.352 -4.865 5.231 1.00 81.12 174 PRO A O 1
ATOM 1257 N N . ALA A 1 175 ? 16.234 -2.786 4.377 1.00 75.50 175 ALA A N 1
ATOM 1258 C CA . ALA A 1 175 ? 16.753 -3.149 3.065 1.00 75.50 175 ALA A CA 1
ATOM 1259 C C . ALA A 1 175 ? 18.285 -3.334 3.111 1.00 75.50 175 ALA A C 1
ATOM 1261 O O . ALA A 1 175 ? 18.955 -2.736 3.959 1.00 75.50 175 ALA A O 1
ATOM 1262 N N . PRO A 1 176 ? 18.874 -4.131 2.198 1.00 73.94 176 PRO A N 1
ATOM 1263 C CA . PRO A 1 176 ? 20.325 -4.216 2.059 1.00 73.94 176 PRO A CA 1
ATOM 1264 C C . PRO A 1 176 ? 20.941 -2.842 1.760 1.00 73.94 176 PRO A C 1
ATOM 1266 O O . PRO A 1 176 ? 20.417 -2.103 0.931 1.00 73.94 176 PRO A O 1
ATOM 1269 N N . ALA A 1 177 ? 22.098 -2.537 2.355 1.00 67.94 177 ALA A N 1
ATOM 1270 C CA . ALA A 1 177 ? 22.786 -1.244 2.198 1.00 67.94 177 ALA A CA 1
ATOM 1271 C C . ALA A 1 177 ? 23.172 -0.896 0.741 1.00 67.94 177 ALA A C 1
ATOM 1273 O O . ALA A 1 177 ? 23.457 0.257 0.418 1.00 67.94 177 ALA A O 1
ATOM 1274 N N . GLU A 1 178 ? 23.209 -1.903 -0.133 1.00 67.44 178 GLU A N 1
ATOM 1275 C CA . GLU A 1 178 ? 23.540 -1.793 -1.555 1.00 67.44 178 GLU A CA 1
ATOM 1276 C C . GLU A 1 178 ? 22.354 -1.269 -2.398 1.00 67.44 178 GLU A C 1
ATOM 1278 O O . GLU A 1 178 ? 22.564 -0.763 -3.501 1.00 67.44 178 GLU A O 1
ATOM 1283 N N . ALA A 1 179 ? 21.112 -1.398 -1.906 1.00 65.50 179 ALA A N 1
ATOM 1284 C CA . ALA A 1 179 ? 19.900 -1.014 -2.627 1.00 65.50 179 ALA A CA 1
ATOM 1285 C C . ALA A 1 179 ? 19.590 0.481 -2.446 1.00 65.50 179 ALA A C 1
ATOM 1287 O O . ALA A 1 179 ? 19.703 1.027 -1.350 1.00 65.50 179 ALA A O 1
ATOM 1288 N N . ARG A 1 180 ? 19.198 1.152 -3.536 1.00 68.62 180 ARG A N 1
ATOM 1289 C CA . ARG A 1 180 ? 18.875 2.593 -3.559 1.00 68.62 180 ARG A CA 1
ATOM 1290 C C . ARG A 1 180 ? 17.644 2.872 -4.420 1.00 68.62 180 ARG A C 1
ATOM 1292 O O . ARG A 1 180 ? 17.742 3.511 -5.472 1.00 68.62 180 ARG A O 1
ATOM 1299 N N . ILE A 1 181 ? 16.502 2.353 -3.987 1.00 69.12 181 ILE A N 1
ATOM 1300 C CA . ILE A 1 181 ? 15.175 2.759 -4.432 1.00 69.12 181 ILE A CA 1
ATOM 1301 C C . ILE A 1 181 ? 14.664 3.822 -3.476 1.00 69.12 181 ILE A C 1
ATOM 1303 O O . ILE A 1 181 ? 14.372 3.534 -2.315 1.00 69.12 181 ILE A O 1
ATOM 1307 N N . ARG A 1 182 ? 14.487 5.030 -4.001 1.00 69.12 182 ARG A N 1
ATOM 1308 C CA . ARG A 1 182 ? 13.687 6.025 -3.303 1.00 69.12 182 ARG A CA 1
ATOM 1309 C C . ARG A 1 182 ? 12.229 5.789 -3.639 1.00 69.12 182 ARG A C 1
ATOM 1311 O O . ARG A 1 182 ? 11.863 5.816 -4.813 1.00 69.12 182 ARG A O 1
ATOM 1318 N N . ASP A 1 183 ? 11.436 5.584 -2.598 1.00 79.88 183 ASP A N 1
ATOM 1319 C CA . ASP A 1 183 ? 9.977 5.575 -2.647 1.00 79.88 183 ASP A CA 1
ATOM 1320 C C . ASP A 1 183 ? 9.388 4.539 -3.629 1.00 79.88 183 ASP A C 1
ATOM 1322 O O . ASP A 1 183 ? 8.859 4.885 -4.685 1.00 79.88 183 ASP A O 1
ATOM 1326 N N . PHE A 1 184 ? 9.449 3.253 -3.277 1.00 88.94 184 PHE A N 1
ATOM 1327 C CA . PHE A 1 184 ? 8.705 2.192 -3.961 1.00 88.94 184 PHE A CA 1
ATOM 1328 C C . PHE A 1 184 ? 7.314 2.035 -3.349 1.00 88.94 184 PHE A C 1
ATOM 1330 O O . PHE A 1 184 ? 7.187 1.817 -2.141 1.00 88.94 184 PHE A O 1
ATOM 1337 N N . ARG A 1 185 ? 6.265 2.093 -4.174 1.00 93.06 185 ARG A N 1
ATOM 1338 C CA . ARG A 1 185 ? 4.885 1.873 -3.730 1.00 93.06 185 ARG A CA 1
ATOM 1339 C C . ARG A 1 185 ? 4.146 0.959 -4.690 1.00 93.06 185 ARG A C 1
ATOM 1341 O O . ARG A 1 185 ? 4.205 1.154 -5.903 1.00 93.06 185 ARG A O 1
ATOM 1348 N N . ALA A 1 186 ? 3.401 0.021 -4.124 1.00 96.56 186 ALA A N 1
ATOM 1349 C CA . ALA A 1 186 ? 2.524 -0.884 -4.850 1.00 96.56 186 ALA A CA 1
ATOM 1350 C C . ALA A 1 186 ? 1.176 -0.975 -4.129 1.00 96.56 186 ALA A C 1
ATOM 1352 O O . ALA A 1 186 ? 1.142 -1.166 -2.915 1.00 96.56 186 ALA A O 1
ATOM 1353 N N . ILE A 1 187 ? 0.080 -0.840 -4.870 1.00 98.25 187 ILE A N 1
ATOM 1354 C CA . ILE A 1 187 ? -1.286 -1.082 -4.398 1.00 98.25 187 ILE A CA 1
ATOM 1355 C C . ILE A 1 187 ? -1.832 -2.250 -5.212 1.00 98.25 187 ILE A C 1
ATOM 1357 O O . ILE A 1 187 ? -1.927 -2.153 -6.430 1.00 98.25 187 ILE A O 1
ATOM 1361 N N . LEU A 1 188 ? -2.149 -3.352 -4.548 1.00 98.50 188 LEU A N 1
ATOM 1362 C CA . LEU A 1 188 ? -2.705 -4.560 -5.142 1.00 98.50 188 LEU A CA 1
ATOM 1363 C C . LEU A 1 188 ? -4.220 -4.570 -4.930 1.00 98.50 188 LEU A C 1
ATOM 1365 O O . LEU A 1 188 ? -4.671 -4.482 -3.789 1.00 98.50 188 LEU A O 1
ATOM 1369 N N . VAL A 1 189 ? -4.971 -4.712 -6.020 1.00 98.50 189 VAL A N 1
ATOM 1370 C CA . VAL A 1 189 ? -6.434 -4.828 -6.037 1.00 98.50 189 VAL A CA 1
ATOM 1371 C C . VAL A 1 189 ? -6.797 -6.237 -6.510 1.00 98.50 189 VAL A C 1
ATOM 1373 O O . VAL A 1 189 ? -6.374 -6.625 -7.603 1.00 98.50 189 VAL A O 1
ATOM 1376 N N . LEU A 1 190 ? -7.529 -7.015 -5.703 1.00 95.56 190 LEU A N 1
ATOM 1377 C CA . LEU A 1 190 ? -7.974 -8.388 -6.029 1.00 95.56 190 LEU A CA 1
ATOM 1378 C C . LEU A 1 190 ? -9.494 -8.532 -6.121 1.00 95.56 190 LEU A C 1
ATOM 1380 O O . LEU A 1 190 ? -10.215 -7.556 -5.835 1.00 95.56 190 LEU A O 1
#